Protein AF-A0A925SJN6-F1 (afdb_monomer_lite)

Sequence (188 aa):
MSTAPRPNLLPVAAFVSLLVLLLGATGLFALHLTNAKSATATARLETLDQTRLAAVEARADFKTQVQEWKNILLRGRDAADLTTYRARFEKEEASVRADLESLLKHLHADALAVLSEPTRNALAPLDIPALLAEHARLGEAYRAALADFAPAEPDPLHPLFIVSIADHGACGVERGQVLGAELQIDRG

Foldseek 3Di:
DDDDDDDDCVVVVVVVVVVVVVVVVVVVVVVVVVVVVVVLVVLLVVLVVQLVVLVVQLVVLVVQLVVLLVQCLVPVLDVVSVVVSVVSNVVSLVRSLVSLVSNVVSPPPVNLVSYDPVVSVVCVVDPSVVVSVVSVLVVVLSVVLCVPDDSDDDDPPSPVVVVVSVVVSVVVVVVVVVVVVVVVVVPD

Secondary structure (DSSP, 8-state):
---PPPP--HHHHHHHHHHHHHHHHHHHHHHHHHHHHHHHHHHHHHHHHHHHHHHHHHHHHHHHHHHHHHHHHHHTTSHHHHHHHHHHHHHHHHHHHHHHHHHHHHTSHHHHHHS-HHHHHHHTT--HHHHHHHHHHHHHHHHHHHHT-------TTHHHHHHHHHHHHHHHHHHHHHHHHHHHHTT-

pLDDT: mean 75.12, std 17.2, range [36.94, 97.44]

Structure (mmCIF, N/CA/C/O backbone):
data_AF-A0A925SJN6-F1
#
_entry.id   AF-A0A925SJN6-F1
#
loop_
_atom_site.group_PDB
_atom_site.id
_atom_site.type_symbol
_atom_site.label_atom_id
_atom_site.label_alt_id
_atom_site.label_comp_id
_atom_site.label_asym_id
_atom_site.label_entity_id
_atom_site.label_seq_id
_atom_site.pdbx_PDB_ins_code
_atom_site.Cartn_x
_atom_site.Cartn_y
_atom_site.Cartn_z
_atom_site.occupancy
_atom_site.B_iso_or_equiv
_atom_site.auth_seq_id
_atom_site.auth_comp_id
_atom_site.auth_asym_id
_atom_site.auth_atom_id
_atom_site.pdbx_PDB_model_num
ATOM 1 N N . MET A 1 1 ? -48.396 31.407 73.245 1.00 48.47 1 MET A N 1
ATOM 2 C CA . MET A 1 1 ? -47.552 31.813 72.100 1.00 48.47 1 MET A CA 1
ATOM 3 C C . MET A 1 1 ? -46.554 30.694 71.842 1.00 48.47 1 MET A C 1
ATOM 5 O O . MET A 1 1 ? -45.635 30.537 72.628 1.00 48.47 1 MET A O 1
ATOM 9 N N . SER A 1 2 ? -46.797 29.852 70.833 1.00 65.38 2 SER A N 1
ATOM 10 C CA . SER A 1 2 ? -45.902 28.743 70.472 1.00 65.38 2 SER A CA 1
ATOM 11 C C . SER A 1 2 ? -44.999 29.208 69.332 1.00 65.38 2 SER A C 1
ATOM 13 O O . SER A 1 2 ? -45.494 29.553 68.261 1.00 65.38 2 SER A O 1
ATOM 15 N N . THR A 1 3 ? -43.693 29.307 69.572 1.00 62.91 3 THR A N 1
ATOM 16 C CA . THR A 1 3 ? -42.716 29.629 68.527 1.00 62.91 3 THR A CA 1
ATOM 17 C C . THR A 1 3 ? -42.443 28.371 67.715 1.00 62.91 3 THR A C 1
ATOM 19 O O . THR A 1 3 ? -41.860 27.419 68.232 1.00 62.91 3 THR A O 1
ATOM 22 N N . ALA A 1 4 ? -42.875 28.359 66.454 1.00 66.38 4 ALA A N 1
ATOM 23 C CA . ALA A 1 4 ? -42.581 27.268 65.535 1.00 66.38 4 ALA A CA 1
ATOM 24 C C . ALA A 1 4 ? -41.053 27.101 65.367 1.00 66.38 4 ALA A C 1
ATOM 26 O O . ALA A 1 4 ? -40.342 28.108 65.247 1.00 66.38 4 ALA A O 1
ATOM 27 N N . PRO A 1 5 ? -40.527 25.862 65.362 1.00 74.12 5 PRO A N 1
ATOM 28 C CA . PRO A 1 5 ? -39.107 25.618 65.139 1.00 74.12 5 PRO A CA 1
ATOM 29 C C . PRO A 1 5 ? -38.710 26.088 63.734 1.00 74.12 5 PRO A C 1
ATOM 31 O O . PRO A 1 5 ? -39.400 25.814 62.752 1.00 74.12 5 PRO A O 1
ATOM 34 N N . ARG A 1 6 ? -37.598 26.827 63.635 1.00 72.12 6 ARG A N 1
ATOM 35 C CA . ARG A 1 6 ? -37.082 27.326 62.354 1.00 72.12 6 ARG A CA 1
ATOM 36 C C . ARG A 1 6 ? -36.520 26.140 61.562 1.00 72.12 6 ARG A C 1
ATOM 38 O O . ARG A 1 6 ? -35.725 25.390 62.125 1.00 72.12 6 ARG A O 1
ATOM 45 N N . PRO A 1 7 ? -36.910 25.940 60.296 1.00 73.06 7 PRO A N 1
ATOM 46 C CA . PRO A 1 7 ? -36.397 24.829 59.508 1.00 73.06 7 PRO A CA 1
ATOM 47 C C . PRO A 1 7 ? -34.900 25.022 59.230 1.00 73.06 7 PRO A C 1
ATOM 49 O O . PRO A 1 7 ? -34.474 26.051 58.704 1.00 73.06 7 PRO A O 1
ATOM 52 N N . ASN A 1 8 ? -34.094 24.017 59.573 1.00 74.25 8 ASN A N 1
ATOM 53 C CA . ASN A 1 8 ? -32.657 24.004 59.311 1.00 74.25 8 ASN A CA 1
ATOM 54 C C . ASN A 1 8 ? -32.425 23.608 57.842 1.00 74.25 8 ASN A C 1
ATOM 56 O O . ASN A 1 8 ? -32.537 22.436 57.495 1.00 74.25 8 ASN A O 1
ATOM 60 N N . LEU A 1 9 ? -32.117 24.576 56.972 1.00 80.50 9 LEU A N 1
ATOM 61 C CA . LEU A 1 9 ? -31.963 24.365 55.518 1.00 80.50 9 LEU A CA 1
ATOM 62 C C . LEU A 1 9 ? -30.596 23.784 55.102 1.00 80.50 9 LEU A C 1
ATOM 64 O O . LEU A 1 9 ? -30.444 23.298 53.983 1.00 80.50 9 LEU A O 1
ATOM 68 N N . LEU A 1 10 ? -29.610 23.798 56.005 1.00 83.38 10 LEU A N 1
ATOM 69 C CA . LEU A 1 10 ? -28.253 23.273 55.788 1.00 83.38 10 LEU A CA 1
ATOM 70 C C . LEU A 1 10 ? -28.193 21.822 55.256 1.00 83.38 10 LEU A C 1
ATOM 72 O O . LEU A 1 10 ? -27.523 21.611 54.246 1.00 83.38 10 LEU A O 1
ATOM 76 N N . PRO A 1 11 ? -28.876 20.820 55.850 1.00 80.88 11 PRO A N 1
ATOM 77 C CA . PRO A 1 11 ? -28.841 19.444 55.342 1.00 80.88 11 PRO A CA 1
ATOM 78 C C . PRO A 1 11 ? -29.468 19.304 53.948 1.00 80.88 11 PRO A C 1
ATOM 80 O O . PRO A 1 11 ? -28.995 18.510 53.140 1.00 80.88 11 PRO A O 1
ATOM 83 N N . VAL A 1 12 ? -30.495 20.103 53.639 1.00 78.62 12 VAL A N 1
ATOM 84 C CA . VAL A 1 12 ? -31.145 20.104 52.320 1.00 78.62 12 VAL A CA 1
ATOM 85 C C . VAL A 1 12 ? -30.196 20.669 51.265 1.00 78.62 12 VAL A C 1
ATOM 87 O O . VAL A 1 12 ? -30.010 20.062 50.213 1.00 78.62 12 VAL A O 1
ATOM 90 N N . ALA A 1 13 ? -29.535 21.790 51.562 1.00 76.75 13 ALA A N 1
ATOM 91 C CA . ALA A 1 13 ? -28.538 22.379 50.672 1.00 76.75 13 ALA A CA 1
ATOM 92 C C . ALA A 1 13 ? -27.338 21.440 50.439 1.00 76.75 13 ALA A C 1
ATOM 94 O O . ALA A 1 13 ? -26.864 21.315 49.308 1.00 76.75 13 ALA A O 1
ATOM 95 N N . ALA A 1 14 ? -26.882 20.734 51.480 1.00 78.56 14 ALA A N 1
ATOM 96 C CA . ALA A 1 14 ? -25.819 19.736 51.371 1.00 78.56 14 ALA A CA 1
ATOM 97 C C . ALA A 1 14 ? -26.228 18.545 50.487 1.00 78.56 14 ALA A C 1
ATOM 99 O O . ALA A 1 14 ? -25.451 18.121 49.633 1.00 78.56 14 ALA A O 1
ATOM 100 N N . PHE A 1 15 ? -27.459 18.048 50.635 1.00 82.00 15 PHE A N 1
ATOM 101 C CA . PHE A 1 15 ? -27.992 16.965 49.808 1.00 82.00 15 PHE A CA 1
ATOM 102 C C . PHE A 1 15 ? -28.109 17.364 48.332 1.00 82.00 15 PHE A C 1
ATOM 104 O O . PHE A 1 15 ? -27.656 16.626 47.461 1.00 82.00 15 PHE A O 1
ATOM 111 N N . VAL A 1 16 ? -28.644 18.556 48.041 1.00 82.75 16 VAL A N 1
ATOM 112 C CA . VAL A 1 16 ? -28.736 19.080 46.667 1.00 82.75 16 VAL A CA 1
ATOM 113 C C . VAL A 1 16 ? -27.345 19.253 46.050 1.00 82.75 16 VAL A C 1
ATOM 115 O O . VAL A 1 16 ? -27.132 18.856 44.907 1.00 82.75 16 VAL A O 1
ATOM 118 N N . SER A 1 17 ? -26.380 19.775 46.813 1.00 85.00 17 SER 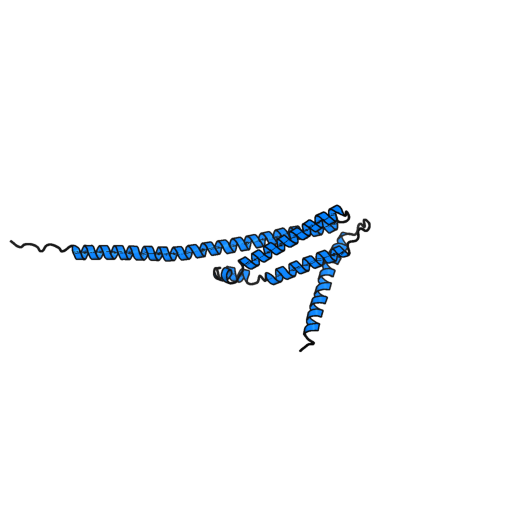A N 1
ATOM 119 C CA . SER A 1 17 ? -24.996 19.944 46.348 1.00 85.00 17 SER A CA 1
ATOM 120 C C . SER A 1 17 ? -24.327 18.602 46.035 1.00 85.00 17 SER A C 1
ATOM 122 O O . SER A 1 17 ? -23.682 18.463 44.998 1.00 85.00 17 SER A O 1
ATOM 124 N N . LEU A 1 18 ? -24.529 17.590 46.885 1.00 85.50 18 LEU A N 1
ATOM 125 C CA . LEU A 1 18 ? -24.046 16.228 46.646 1.00 85.50 18 LEU A CA 1
ATOM 126 C C . LEU A 1 18 ? -24.660 15.631 45.372 1.00 85.50 18 LEU A C 1
ATOM 128 O O . LEU A 1 18 ? -23.953 15.007 44.583 1.00 85.50 18 LEU A O 1
ATOM 132 N N . LEU A 1 19 ? -25.958 15.853 45.152 1.00 83.19 19 LEU A N 1
ATOM 133 C CA . LEU A 1 19 ? -26.666 15.367 43.971 1.00 83.19 19 LEU A CA 1
ATOM 134 C C . LEU A 1 19 ? -26.082 15.983 42.692 1.00 83.19 19 LEU A C 1
ATOM 136 O O . LEU A 1 19 ? -25.751 15.259 41.756 1.00 83.19 19 LEU A O 1
ATOM 140 N N . VAL A 1 20 ? -25.875 17.304 42.679 1.00 90.50 20 VAL A N 1
ATOM 141 C CA . VAL A 1 20 ? -25.258 18.023 41.551 1.00 90.50 20 VAL A CA 1
ATOM 142 C C . VAL A 1 20 ? -23.844 17.511 41.268 1.00 90.50 20 VAL A C 1
ATOM 144 O O . VAL A 1 20 ? -23.500 17.289 40.108 1.00 90.50 20 VAL A O 1
ATOM 147 N N . LEU A 1 21 ? -23.036 17.266 42.304 1.00 90.25 21 LEU A N 1
ATOM 148 C CA . LEU A 1 21 ? -21.693 16.702 42.144 1.00 90.25 21 LEU A CA 1
ATOM 149 C C . LEU A 1 21 ? -21.726 15.283 41.563 1.00 90.25 21 LEU A C 1
ATOM 151 O O . LEU A 1 21 ? -20.913 14.963 40.700 1.00 90.25 21 LEU A O 1
ATOM 155 N N . LEU A 1 22 ? -22.681 14.449 41.981 1.00 87.69 22 LEU A N 1
ATOM 156 C CA . LEU A 1 22 ? -22.851 13.091 41.459 1.00 87.69 22 LEU A CA 1
ATOM 157 C C . LEU A 1 22 ? -23.246 13.099 39.969 1.00 87.69 22 LEU A C 1
ATOM 159 O O . LEU A 1 22 ? -22.693 12.346 39.162 1.00 87.69 22 LEU A O 1
ATOM 163 N N . LEU A 1 23 ? -24.167 13.987 39.589 1.00 88.81 23 LEU A N 1
ATOM 164 C CA . LEU A 1 23 ? -24.559 14.227 38.196 1.00 88.81 23 LEU A CA 1
ATOM 165 C C . LEU A 1 23 ? -23.387 14.766 37.357 1.00 88.81 23 LEU A C 1
ATOM 167 O O . LEU A 1 23 ? -23.155 14.308 36.240 1.00 88.81 23 LEU A O 1
ATOM 171 N N . GLY A 1 24 ? -22.593 15.687 37.906 1.00 86.75 24 GLY A N 1
ATOM 172 C CA . GLY A 1 24 ? -21.382 16.189 37.252 1.00 86.75 24 GLY A CA 1
ATOM 173 C C . GLY A 1 24 ? -20.322 15.100 37.054 1.00 86.75 24 GLY A C 1
ATOM 174 O O . GLY A 1 24 ? -19.765 14.966 35.965 1.00 86.75 24 GLY A O 1
ATOM 175 N N . ALA A 1 25 ? -20.079 14.275 38.075 1.00 86.94 25 ALA A N 1
ATOM 176 C CA . ALA A 1 25 ? -19.110 13.183 38.024 1.00 86.94 25 ALA A CA 1
ATOM 177 C C . ALA A 1 25 ? -19.502 12.106 37.001 1.00 86.94 25 ALA A C 1
ATOM 179 O O . ALA A 1 25 ? -18.654 11.646 36.237 1.00 86.94 25 ALA A O 1
ATOM 180 N N . THR A 1 26 ? -20.786 11.741 36.936 1.00 86.06 26 THR A N 1
ATOM 181 C CA . THR A 1 26 ? -21.297 10.807 35.918 1.00 86.06 26 THR A CA 1
ATOM 182 C C . THR A 1 26 ? -21.193 11.383 34.506 1.00 86.06 26 THR A C 1
ATOM 184 O O . THR A 1 26 ? -20.793 10.660 33.594 1.00 86.06 26 THR A O 1
ATOM 187 N N . GLY A 1 27 ? -21.452 12.683 34.322 1.00 84.56 27 GLY A N 1
ATOM 188 C CA . GLY A 1 27 ? -21.246 13.376 33.047 1.00 84.56 27 GLY A CA 1
ATOM 189 C C . GLY A 1 27 ? -19.784 13.375 32.587 1.00 84.56 27 GLY A C 1
ATOM 190 O O . GLY A 1 27 ? -19.496 13.008 31.449 1.00 84.56 27 GLY A O 1
ATOM 191 N N . LEU A 1 28 ? -18.846 13.713 33.476 1.00 86.81 28 LEU A N 1
ATOM 192 C CA . LEU A 1 28 ? -17.408 13.687 33.179 1.00 86.81 28 LEU A CA 1
ATOM 193 C C . LEU A 1 28 ? -16.902 12.269 32.891 1.00 86.81 28 LEU A C 1
ATOM 195 O O . LEU A 1 28 ? -16.119 12.071 31.963 1.00 86.81 28 LEU A O 1
ATOM 199 N N . PHE A 1 29 ? -17.381 11.272 33.638 1.00 86.50 29 PHE A N 1
ATOM 200 C CA . PHE A 1 29 ? -17.042 9.870 33.402 1.00 86.50 29 PHE A CA 1
ATOM 201 C C . PHE A 1 29 ? -17.565 9.375 32.045 1.00 86.50 29 PHE A C 1
ATOM 203 O O . PHE A 1 29 ? -16.827 8.745 31.285 1.00 86.50 29 PHE A O 1
ATOM 210 N N . ALA A 1 30 ? -18.808 9.718 31.692 1.00 82.06 30 ALA A N 1
ATOM 211 C CA . ALA A 1 30 ? -19.382 9.412 30.385 1.00 82.06 30 ALA A CA 1
ATOM 212 C C . ALA A 1 30 ? -18.610 10.098 29.245 1.00 82.06 30 ALA A C 1
ATOM 214 O O . ALA A 1 30 ? -18.345 9.471 28.216 1.00 82.06 30 ALA A O 1
ATOM 215 N N . LEU A 1 31 ? -18.189 11.353 29.436 1.00 82.12 31 LEU A N 1
ATOM 216 C CA . LEU A 1 31 ? -17.376 12.092 28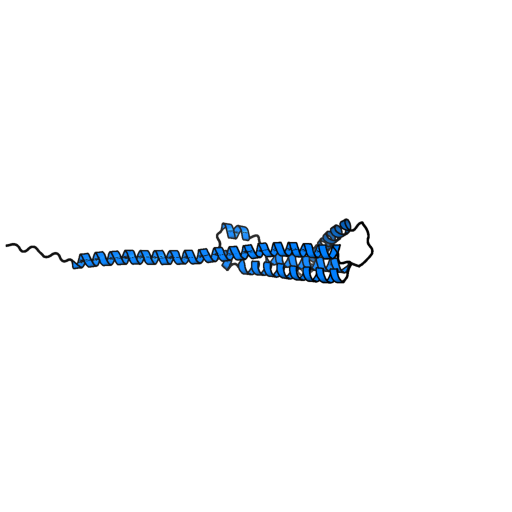.471 1.00 82.12 31 LEU A CA 1
ATOM 217 C C . LEU A 1 31 ? -16.000 11.438 28.277 1.00 82.12 31 LEU A C 1
ATOM 219 O O . LEU A 1 31 ? -15.569 11.238 27.145 1.00 82.12 31 LEU A O 1
ATOM 223 N N . HIS A 1 32 ? -15.341 11.039 29.367 1.00 80.31 32 HIS A N 1
ATOM 224 C CA . HIS A 1 32 ? -14.040 10.369 29.330 1.00 80.31 32 HIS A CA 1
ATOM 225 C C . HIS A 1 32 ? -14.114 9.021 28.595 1.00 80.31 32 HIS A C 1
ATOM 227 O O . HIS A 1 32 ? -13.263 8.707 27.760 1.00 80.31 32 HIS A O 1
ATOM 233 N N . LEU A 1 33 ? -15.171 8.241 28.847 1.00 74.88 33 LEU A N 1
ATOM 234 C CA . LEU A 1 33 ? -15.418 6.977 28.153 1.00 74.88 33 LEU A CA 1
ATOM 235 C C . LEU A 1 33 ? -15.713 7.185 26.659 1.00 74.88 33 LEU A C 1
ATOM 237 O O . LEU A 1 33 ? -15.290 6.385 25.824 1.00 74.88 33 LEU A O 1
ATOM 241 N N . THR A 1 34 ? -16.433 8.255 26.315 1.00 70.44 34 THR A N 1
ATOM 242 C CA . THR A 1 34 ? -16.779 8.577 24.925 1.00 70.44 34 THR A CA 1
ATOM 243 C C . THR A 1 34 ? -15.563 9.094 24.157 1.00 70.44 34 THR A C 1
ATOM 245 O O . THR A 1 34 ? -15.323 8.636 23.046 1.00 70.44 34 THR A O 1
ATOM 248 N N . ASN A 1 35 ? -14.723 9.939 24.763 1.00 74.38 35 ASN A N 1
ATOM 249 C CA . ASN A 1 35 ? -13.476 10.415 24.151 1.00 74.38 35 ASN A CA 1
ATOM 250 C C . ASN A 1 35 ? -12.512 9.270 23.808 1.00 74.38 35 ASN A C 1
ATOM 252 O O . ASN A 1 35 ? -11.957 9.248 22.711 1.00 74.38 35 ASN A O 1
ATOM 256 N N . ALA A 1 36 ? -12.351 8.286 24.699 1.00 67.12 36 ALA A N 1
ATOM 257 C CA . ALA A 1 36 ? -11.505 7.117 24.435 1.00 67.12 36 ALA A CA 1
ATOM 258 C C . ALA A 1 36 ? -12.036 6.252 23.270 1.00 67.12 36 ALA A C 1
ATOM 260 O O . ALA A 1 36 ? -11.268 5.720 22.462 1.00 67.12 36 ALA A O 1
ATOM 261 N N . LYS A 1 37 ? -13.363 6.138 23.138 1.00 68.44 37 LYS A N 1
ATOM 262 C CA . LYS A 1 37 ? -14.010 5.443 22.013 1.00 68.44 37 LYS A CA 1
ATOM 263 C C . LYS A 1 37 ? -13.901 6.226 20.700 1.00 68.44 37 LYS A C 1
ATOM 265 O O . LYS A 1 37 ? -13.729 5.615 19.651 1.00 68.44 37 LYS A O 1
ATOM 270 N N . SER A 1 38 ? -13.950 7.556 20.748 1.00 66.44 38 SER A N 1
ATOM 271 C CA . SER A 1 38 ? -13.775 8.408 19.566 1.00 66.44 38 SER A CA 1
ATOM 272 C C . SER A 1 38 ? -12.348 8.349 19.021 1.00 66.44 38 SER A C 1
ATOM 274 O O . SER A 1 38 ? -12.178 8.177 17.820 1.00 66.44 38 SER A O 1
ATOM 276 N N . ALA A 1 39 ? -11.331 8.398 19.888 1.00 68.25 39 ALA A N 1
ATOM 277 C CA . ALA A 1 39 ? -9.926 8.313 19.474 1.00 68.25 39 ALA A CA 1
ATOM 278 C C . ALA A 1 39 ? -9.578 6.962 18.818 1.00 68.25 39 ALA A C 1
ATOM 280 O O . ALA A 1 39 ? -8.833 6.895 17.843 1.00 68.25 39 ALA A O 1
ATOM 281 N N . THR A 1 40 ? -10.158 5.870 19.322 1.00 70.88 40 THR A N 1
ATOM 282 C CA . THR A 1 40 ? -9.994 4.543 18.708 1.00 70.88 40 THR A CA 1
ATOM 283 C C . THR A 1 40 ? -10.779 4.410 17.401 1.00 70.88 40 THR A C 1
ATOM 285 O O . THR A 1 40 ? -10.306 3.756 16.476 1.00 70.88 40 THR A O 1
ATOM 288 N N . ALA A 1 41 ? -11.947 5.048 17.277 1.00 70.69 41 ALA A N 1
ATOM 289 C CA . ALA A 1 41 ? -12.709 5.078 16.029 1.00 70.69 41 ALA A CA 1
ATOM 290 C C . ALA A 1 41 ? -11.992 5.853 14.911 1.00 70.69 41 ALA A C 1
ATOM 292 O O . ALA A 1 41 ? -11.976 5.382 13.776 1.00 70.69 41 ALA A O 1
ATOM 293 N N . THR A 1 42 ? -11.366 6.994 15.216 1.00 76.00 42 THR A N 1
ATOM 294 C CA . THR A 1 42 ? -10.594 7.766 14.228 1.00 76.00 42 THR A CA 1
ATOM 295 C C . THR A 1 42 ? -9.349 7.015 13.771 1.00 76.00 42 THR A C 1
ATOM 297 O O . THR A 1 42 ? -9.131 6.906 12.569 1.00 76.00 42 THR A O 1
ATOM 300 N N . ALA A 1 43 ? -8.604 6.404 14.699 1.00 73.81 43 ALA A N 1
ATOM 301 C CA . ALA A 1 43 ? -7.427 5.599 14.362 1.00 73.81 43 ALA A CA 1
ATOM 302 C C . ALA A 1 43 ? -7.776 4.412 13.442 1.00 73.81 43 ALA A C 1
ATOM 304 O O . ALA A 1 43 ? -7.075 4.149 12.472 1.00 73.81 43 ALA A O 1
ATOM 305 N N . ARG A 1 44 ? -8.907 3.730 13.688 1.00 73.88 44 ARG A N 1
ATOM 306 C CA . ARG A 1 44 ? -9.402 2.645 12.816 1.00 73.88 44 ARG A CA 1
ATOM 307 C C . ARG A 1 44 ? -9.669 3.111 11.389 1.00 73.88 44 ARG A C 1
ATOM 309 O O . ARG A 1 44 ? -9.342 2.396 10.447 1.00 73.88 44 ARG A O 1
ATOM 316 N N . LEU A 1 45 ? -10.325 4.261 11.240 1.00 78.00 45 LEU A N 1
ATOM 317 C CA . LEU A 1 45 ? -10.667 4.805 9.928 1.00 78.00 45 LEU A CA 1
ATOM 318 C C . LEU A 1 45 ? -9.411 5.212 9.162 1.00 78.00 45 LEU A C 1
ATOM 320 O O . LEU A 1 45 ? -9.302 4.892 7.986 1.00 78.00 45 LEU A O 1
ATOM 324 N N . GLU A 1 46 ? -8.454 5.838 9.842 1.00 81.56 46 GLU A N 1
ATOM 325 C CA . GLU A 1 46 ? -7.178 6.238 9.253 1.00 81.56 46 GLU A CA 1
ATOM 326 C C . GLU A 1 46 ? -6.369 5.028 8.771 1.00 81.56 46 GLU A C 1
ATOM 328 O O . GLU A 1 46 ? -5.976 4.983 7.608 1.00 81.56 46 GLU A O 1
ATOM 333 N N . THR A 1 47 ? -6.203 3.993 9.603 1.00 78.75 47 THR A N 1
ATOM 334 C CA . THR A 1 47 ? -5.519 2.752 9.202 1.00 78.75 47 THR A CA 1
ATOM 335 C C . THR A 1 47 ? -6.159 2.114 7.968 1.00 78.75 47 THR A C 1
ATOM 337 O O . THR A 1 47 ? -5.452 1.685 7.054 1.00 78.75 47 THR A O 1
ATOM 340 N N . LEU A 1 48 ? -7.493 2.037 7.924 1.00 81.56 48 LEU A N 1
ATOM 341 C CA . LEU A 1 48 ? -8.202 1.436 6.792 1.00 81.56 48 LEU A CA 1
ATOM 342 C C . LEU A 1 48 ? -8.089 2.268 5.522 1.00 81.56 48 LEU A C 1
ATOM 344 O O . LEU A 1 48 ? -7.948 1.692 4.444 1.00 81.56 48 LEU A O 1
ATOM 348 N N . ASP A 1 49 ? -8.150 3.590 5.640 1.00 86.31 49 ASP A N 1
ATOM 349 C CA . ASP A 1 49 ? -8.019 4.487 4.499 1.00 86.31 49 ASP A CA 1
ATOM 350 C C . ASP A 1 49 ? -6.611 4.395 3.900 1.00 86.31 49 ASP A C 1
ATOM 352 O O . ASP A 1 49 ? -6.475 4.108 2.714 1.00 86.31 49 ASP A O 1
ATOM 356 N N . GLN A 1 50 ? -5.566 4.472 4.731 1.00 85.94 50 GLN A N 1
ATOM 357 C CA . GLN A 1 50 ? -4.173 4.337 4.287 1.00 85.94 50 GLN A CA 1
ATOM 358 C C . GLN A 1 50 ? -3.889 2.971 3.650 1.00 85.94 50 GLN A C 1
ATOM 360 O O . GLN A 1 50 ? -3.290 2.887 2.579 1.00 85.94 50 GLN A O 1
ATOM 365 N N . THR A 1 51 ? -4.381 1.890 4.262 1.00 84.44 51 THR A N 1
ATOM 366 C CA . THR A 1 51 ? -4.270 0.534 3.697 1.00 84.44 51 THR A CA 1
ATOM 367 C C . THR A 1 51 ? -4.956 0.451 2.333 1.00 84.44 51 THR A C 1
ATOM 369 O O . THR A 1 51 ? -4.420 -0.116 1.381 1.00 84.44 51 THR A O 1
ATOM 372 N N . ARG A 1 52 ? -6.163 1.012 2.220 1.00 85.62 52 ARG A N 1
ATOM 373 C CA . ARG A 1 52 ? -6.939 0.981 0.981 1.00 85.62 52 ARG A CA 1
ATOM 374 C C . ARG A 1 52 ? -6.269 1.794 -0.121 1.00 85.62 52 ARG A C 1
ATOM 376 O O . ARG A 1 52 ? -6.251 1.327 -1.257 1.00 85.62 52 ARG A O 1
ATOM 383 N N . LEU A 1 53 ? -5.774 2.986 0.200 1.00 87.56 53 LEU A N 1
ATOM 384 C CA . LEU A 1 53 ? -5.084 3.857 -0.746 1.00 87.56 53 LEU A CA 1
ATOM 385 C C . LEU A 1 53 ? -3.848 3.153 -1.304 1.00 87.56 53 LEU A C 1
ATOM 387 O O . LEU A 1 53 ? -3.793 2.941 -2.513 1.00 87.56 53 LEU A O 1
ATOM 391 N N . ALA A 1 54 ? -2.978 2.638 -0.433 1.00 87.50 54 ALA A N 1
ATOM 392 C CA . ALA A 1 54 ? -1.784 1.906 -0.847 1.00 87.50 54 ALA A CA 1
ATOM 393 C C . ALA A 1 54 ? -2.113 0.673 -1.718 1.00 87.50 54 ALA A C 1
ATOM 395 O O . ALA A 1 54 ? -1.441 0.411 -2.710 1.00 87.50 54 ALA A O 1
ATOM 396 N N . ALA A 1 55 ? -3.194 -0.064 -1.430 1.00 85.94 55 ALA A N 1
ATOM 397 C CA . ALA A 1 55 ? -3.630 -1.172 -2.292 1.00 85.94 55 ALA A CA 1
ATOM 398 C C . ALA A 1 55 ? -4.147 -0.724 -3.668 1.00 85.94 55 ALA A C 1
ATOM 400 O O . ALA A 1 55 ? -3.976 -1.428 -4.668 1.00 85.94 55 ALA A O 1
ATOM 401 N N . VAL A 1 56 ? -4.833 0.418 -3.728 1.00 85.56 56 VAL A N 1
ATOM 402 C CA . VAL A 1 56 ? -5.333 0.979 -4.987 1.00 85.56 56 VAL A CA 1
ATOM 403 C C . VAL A 1 56 ? -4.177 1.496 -5.841 1.00 85.56 56 VAL A C 1
ATOM 405 O O . VAL A 1 56 ? -4.189 1.234 -7.046 1.00 85.56 56 VAL A O 1
ATOM 408 N N . GLU A 1 57 ? -3.207 2.168 -5.222 1.00 90.19 57 GLU A N 1
ATOM 409 C CA . GLU A 1 57 ? -1.982 2.679 -5.849 1.00 90.19 57 GLU A CA 1
ATOM 410 C C . GLU A 1 57 ? -1.124 1.524 -6.374 1.00 90.19 57 GLU A C 1
ATOM 412 O O . GLU A 1 57 ? -0.950 1.432 -7.589 1.00 90.19 57 GLU A O 1
ATOM 417 N N . ALA A 1 58 ? -0.807 0.524 -5.539 1.00 86.06 58 ALA A N 1
ATOM 418 C CA . ALA A 1 58 ? -0.022 -0.647 -5.949 1.00 86.06 58 ALA A CA 1
ATOM 419 C C . ALA A 1 58 ? -0.600 -1.331 -7.198 1.00 86.06 58 ALA A C 1
ATOM 421 O O . ALA A 1 58 ? 0.114 -1.736 -8.116 1.00 86.06 58 ALA A O 1
ATOM 422 N N . ARG A 1 59 ? -1.931 -1.458 -7.261 1.00 85.19 59 ARG A N 1
ATOM 423 C CA . ARG A 1 59 ? -2.620 -2.048 -8.416 1.00 85.19 59 ARG A CA 1
ATOM 424 C C . ARG A 1 59 ? -2.551 -1.152 -9.654 1.00 85.19 59 ARG A C 1
ATOM 426 O O . ARG A 1 59 ? -2.452 -1.671 -10.770 1.00 85.19 59 ARG A O 1
ATOM 433 N N . ALA A 1 60 ? -2.709 0.158 -9.485 1.00 87.56 60 ALA A N 1
ATOM 434 C CA . ALA A 1 60 ? -2.643 1.114 -10.584 1.00 87.56 60 ALA A CA 1
ATOM 435 C C . ALA A 1 60 ? -1.232 1.145 -11.184 1.00 87.56 60 ALA A C 1
ATOM 437 O O . ALA A 1 60 ? -1.090 0.993 -12.400 1.00 87.56 60 ALA A O 1
ATOM 438 N N . ASP A 1 61 ? -0.215 1.215 -10.335 1.00 86.56 61 ASP A N 1
ATOM 439 C CA . ASP A 1 61 ? 1.187 1.257 -10.735 1.00 86.56 61 ASP A CA 1
ATOM 440 C C . ASP A 1 61 ? 1.616 -0.071 -11.354 1.00 86.56 61 ASP A C 1
ATOM 442 O O . ASP A 1 61 ? 2.257 -0.080 -12.401 1.00 86.56 61 ASP A O 1
ATOM 446 N N . PHE A 1 62 ? 1.133 -1.209 -10.841 1.00 86.31 62 PHE A N 1
ATOM 447 C CA . PHE A 1 62 ? 1.388 -2.511 -11.463 1.00 86.31 62 PHE A CA 1
ATOM 448 C C . PHE A 1 62 ? 0.792 -2.593 -12.869 1.00 86.31 62 PHE A C 1
ATOM 450 O O . PHE A 1 62 ? 1.423 -3.089 -13.806 1.00 86.31 62 PHE A O 1
ATOM 457 N N . LYS A 1 63 ? -0.420 -2.062 -13.064 1.00 85.19 63 LYS A N 1
ATOM 458 C CA . LYS A 1 63 ? -1.016 -1.986 -14.400 1.00 85.19 63 LYS A CA 1
ATOM 459 C C . LYS A 1 63 ? -0.143 -1.145 -15.329 1.00 85.19 63 LYS A C 1
ATOM 461 O O . LYS A 1 63 ? 0.044 -1.554 -16.476 1.00 85.19 63 LYS A O 1
ATOM 466 N N . THR A 1 64 ? 0.372 -0.012 -14.856 1.00 88.50 64 THR A N 1
ATOM 467 C CA . THR A 1 64 ? 1.275 0.857 -15.622 1.00 88.50 64 THR A CA 1
ATOM 468 C C . THR A 1 64 ? 2.589 0.144 -15.932 1.00 88.50 64 THR A C 1
ATOM 470 O O . THR A 1 64 ? 2.950 0.067 -17.101 1.00 88.50 64 THR A O 1
ATOM 473 N N . GLN A 1 65 ? 3.232 -0.497 -14.952 1.00 87.62 65 GLN A N 1
ATOM 474 C CA . GLN A 1 65 ? 4.425 -1.332 -15.126 1.00 87.62 65 GLN A CA 1
ATOM 475 C C . GLN A 1 65 ? 4.231 -2.355 -16.258 1.00 87.62 65 GLN A C 1
ATOM 477 O O . GLN A 1 65 ? 5.049 -2.445 -17.174 1.00 87.62 65 GLN A O 1
ATOM 482 N N . VAL A 1 66 ? 3.109 -3.084 -16.257 1.00 86.00 66 VAL A N 1
ATOM 483 C CA . VAL A 1 66 ? 2.773 -4.053 -17.314 1.00 86.00 66 VAL A CA 1
ATOM 484 C C . VAL A 1 66 ? 2.554 -3.371 -18.671 1.00 86.00 66 VAL A C 1
ATOM 486 O O . VAL A 1 66 ? 2.908 -3.943 -19.705 1.00 86.00 66 VAL A O 1
ATOM 489 N N . GLN A 1 67 ? 1.977 -2.164 -18.712 1.00 85.69 67 GLN A N 1
ATOM 490 C CA . GLN A 1 67 ? 1.873 -1.407 -19.966 1.00 85.69 67 GLN A CA 1
ATOM 491 C C . GLN A 1 67 ? 3.243 -0.981 -20.488 1.00 85.69 67 GLN A C 1
ATOM 493 O O . GLN A 1 67 ? 3.494 -1.116 -21.683 1.00 85.69 67 GLN A O 1
ATOM 498 N N . GLU A 1 68 ? 4.137 -0.504 -19.625 1.00 88.81 68 GLU A N 1
ATOM 499 C CA . GLU A 1 68 ? 5.483 -0.104 -20.035 1.00 88.81 68 GLU A CA 1
ATOM 500 C C . GLU A 1 68 ? 6.287 -1.302 -20.532 1.00 88.81 68 GLU A C 1
ATOM 502 O O . GLU A 1 68 ? 6.932 -1.216 -21.574 1.00 88.81 68 GLU A O 1
ATOM 507 N N . TRP A 1 69 ? 6.138 -2.464 -19.893 1.00 87.62 69 TRP A N 1
ATOM 508 C CA . TRP A 1 69 ? 6.700 -3.708 -20.412 1.00 87.62 69 TRP A CA 1
ATOM 509 C C . TRP A 1 69 ? 6.193 -4.032 -21.829 1.00 87.62 69 TRP A C 1
ATOM 511 O O . TRP A 1 69 ? 6.981 -4.329 -22.726 1.00 87.62 69 TRP A O 1
ATOM 521 N N . LYS A 1 70 ? 4.887 -3.882 -22.088 1.00 85.06 70 LYS A N 1
ATOM 522 C CA . LYS A 1 70 ? 4.333 -4.029 -23.447 1.00 85.06 70 LYS A CA 1
ATOM 523 C C . LYS A 1 70 ? 4.870 -2.971 -24.413 1.00 85.06 70 LYS A C 1
ATOM 525 O O . LYS A 1 70 ? 5.112 -3.287 -25.575 1.00 85.06 70 LYS A O 1
ATOM 530 N N . ASN A 1 71 ? 5.073 -1.733 -23.963 1.00 85.62 71 ASN A N 1
ATOM 531 C CA . ASN A 1 71 ? 5.653 -0.672 -24.787 1.00 85.62 71 ASN A CA 1
ATOM 532 C C . ASN A 1 71 ? 7.085 -1.013 -25.214 1.00 85.62 71 ASN A C 1
ATOM 534 O O . ASN A 1 71 ? 7.422 -0.785 -26.375 1.00 85.62 71 ASN A O 1
ATOM 538 N N . ILE A 1 72 ? 7.882 -1.617 -24.326 1.00 85.06 72 ILE A N 1
ATOM 539 C CA . ILE A 1 72 ? 9.216 -2.130 -24.662 1.00 85.06 72 ILE A CA 1
ATOM 540 C C . ILE A 1 72 ? 9.118 -3.162 -25.791 1.00 85.06 72 ILE A C 1
ATOM 542 O O . ILE A 1 72 ? 9.829 -3.046 -26.781 1.00 85.06 72 ILE A O 1
ATOM 546 N N . LEU A 1 73 ? 8.198 -4.123 -25.702 1.00 84.19 73 LEU A N 1
ATOM 547 C CA . LEU A 1 73 ? 8.046 -5.149 -26.741 1.00 84.19 73 LEU A CA 1
ATOM 548 C C . LEU A 1 73 ? 7.562 -4.588 -28.086 1.00 84.19 73 LEU A C 1
ATOM 550 O O . LEU A 1 73 ? 7.951 -5.080 -29.140 1.00 84.19 73 LEU A O 1
ATOM 554 N N . LEU A 1 74 ? 6.695 -3.572 -28.066 1.00 84.12 74 LEU A N 1
ATOM 555 C CA . LEU A 1 74 ? 6.108 -3.007 -29.284 1.00 84.12 74 LEU A CA 1
ATOM 556 C C . LEU A 1 74 ? 7.004 -1.969 -29.970 1.00 84.12 74 LEU A C 1
ATOM 558 O O . LEU A 1 74 ? 6.947 -1.837 -31.192 1.00 84.12 74 LEU A O 1
ATOM 562 N N . ARG A 1 75 ? 7.783 -1.200 -29.201 1.00 81.81 75 ARG A N 1
ATOM 563 C CA . ARG A 1 75 ? 8.539 -0.032 -29.697 1.00 81.81 75 ARG A CA 1
ATOM 564 C C . ARG A 1 75 ? 10.034 -0.085 -29.394 1.00 81.81 75 ARG A C 1
ATOM 566 O O . ARG A 1 75 ? 10.797 0.649 -30.005 1.00 81.81 75 ARG A O 1
ATOM 573 N N . GLY A 1 76 ? 10.488 -0.997 -28.539 1.00 80.44 76 GLY A N 1
ATOM 574 C CA . GLY A 1 76 ? 11.890 -1.130 -28.123 1.00 80.44 76 GLY A CA 1
ATOM 575 C C . GLY A 1 76 ? 12.855 -1.643 -29.196 1.00 80.44 76 GLY A C 1
ATOM 576 O O . GLY A 1 76 ? 13.958 -2.063 -28.862 1.00 80.44 76 GLY A O 1
ATOM 577 N N . ARG A 1 77 ? 12.457 -1.630 -30.475 1.00 80.12 77 ARG A N 1
ATOM 578 C CA . ARG A 1 77 ? 13.364 -1.843 -31.614 1.00 80.12 77 ARG A CA 1
ATOM 579 C C . ARG A 1 77 ? 14.240 -0.615 -31.857 1.00 80.12 77 ARG A C 1
ATOM 581 O O . ARG A 1 77 ? 15.361 -0.760 -32.331 1.00 80.12 77 ARG A O 1
ATOM 588 N N . ASP A 1 78 ? 13.729 0.571 -31.531 1.00 84.94 78 ASP A N 1
ATOM 589 C CA . ASP A 1 78 ? 14.524 1.792 -31.472 1.00 84.94 78 ASP A CA 1
ATOM 590 C C . ASP A 1 78 ? 15.230 1.891 -30.110 1.00 84.94 78 ASP A C 1
ATOM 592 O O . ASP A 1 78 ? 14.634 1.649 -29.058 1.00 84.94 78 ASP A O 1
ATOM 596 N N . ALA A 1 79 ? 16.520 2.234 -30.122 1.00 84.06 79 ALA A N 1
ATOM 597 C CA . ALA A 1 79 ? 17.339 2.263 -28.912 1.00 84.06 79 ALA A CA 1
ATOM 598 C C . ALA A 1 79 ? 16.920 3.373 -27.927 1.00 84.06 79 ALA A C 1
ATOM 600 O O . ALA A 1 79 ? 17.044 3.194 -26.709 1.00 84.06 79 ALA A O 1
ATOM 601 N N . ALA A 1 80 ? 16.412 4.505 -28.424 1.00 86.75 80 ALA A N 1
ATOM 602 C CA . ALA A 1 80 ? 15.933 5.597 -27.584 1.00 86.75 80 ALA A CA 1
ATOM 603 C C . ALA A 1 80 ? 14.586 5.241 -26.936 1.00 86.75 80 ALA A C 1
ATOM 605 O O . ALA A 1 80 ? 14.408 5.465 -25.732 1.00 86.75 80 ALA A O 1
ATOM 606 N N . ASP A 1 81 ? 13.680 4.607 -27.685 1.00 85.94 81 ASP A N 1
ATOM 607 C CA . ASP A 1 81 ? 12.412 4.094 -27.152 1.00 85.94 81 ASP A CA 1
ATOM 608 C C . ASP A 1 81 ? 12.643 2.973 -26.131 1.00 85.94 81 ASP A C 1
ATOM 610 O O . ASP A 1 81 ? 12.065 3.004 -25.043 1.00 85.94 81 ASP A O 1
ATOM 614 N N . LEU A 1 82 ? 13.539 2.021 -26.421 1.00 87.12 82 LEU A N 1
ATOM 615 C CA . LEU A 1 82 ? 13.919 0.951 -25.493 1.00 87.12 82 LEU A CA 1
ATOM 616 C C . LEU A 1 82 ? 14.418 1.517 -24.162 1.00 87.12 82 LEU A C 1
ATOM 618 O O . LEU A 1 82 ? 13.975 1.083 -23.100 1.00 87.12 82 LEU A O 1
ATOM 622 N N . THR A 1 83 ? 15.318 2.500 -24.221 1.00 89.88 83 THR A N 1
ATOM 623 C CA . THR A 1 83 ? 15.867 3.159 -23.029 1.00 89.88 83 THR A CA 1
ATOM 624 C C . THR A 1 83 ? 14.766 3.875 -22.247 1.00 89.88 83 THR A C 1
ATOM 626 O O . THR A 1 83 ? 14.673 3.733 -21.028 1.00 89.88 83 THR A O 1
ATOM 629 N N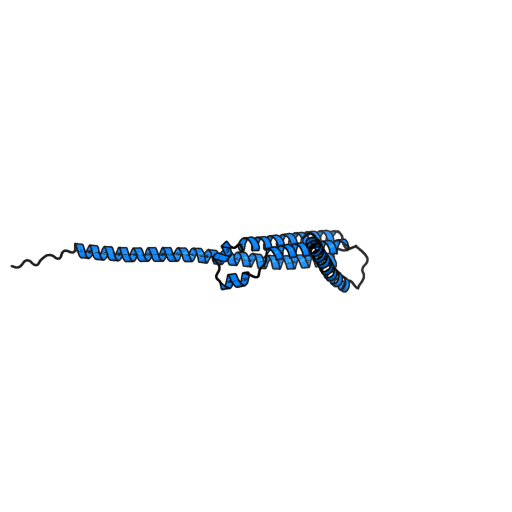 . THR A 1 84 ? 13.888 4.596 -22.946 1.00 92.88 84 THR A N 1
ATOM 630 C CA . THR A 1 84 ? 12.797 5.362 -22.332 1.00 92.88 84 THR A CA 1
ATOM 631 C C . THR A 1 84 ? 11.791 4.455 -21.629 1.00 92.88 84 THR A C 1
ATOM 633 O O . THR A 1 84 ? 11.471 4.675 -20.460 1.00 92.88 84 THR A O 1
ATOM 636 N N . TYR A 1 85 ? 11.286 3.432 -22.318 1.00 89.75 85 TYR A N 1
ATOM 637 C CA . TYR A 1 85 ? 10.273 2.539 -21.762 1.00 89.75 85 TYR A CA 1
ATOM 638 C C . TYR A 1 85 ? 10.844 1.605 -20.691 1.00 89.75 85 TYR A C 1
ATOM 640 O O . TYR A 1 85 ? 10.147 1.313 -19.722 1.00 89.75 85 TYR A O 1
ATOM 648 N N . ARG A 1 86 ? 12.126 1.219 -20.784 1.00 91.38 86 ARG A N 1
ATOM 649 C CA . ARG A 1 86 ? 12.828 0.502 -19.707 1.00 91.38 86 ARG A CA 1
ATOM 650 C C . ARG A 1 86 ? 12.907 1.334 -18.430 1.00 91.38 86 ARG A C 1
ATOM 652 O O . ARG A 1 86 ? 12.516 0.846 -17.377 1.00 91.38 86 ARG A O 1
ATOM 659 N N . ALA A 1 87 ? 13.334 2.593 -18.527 1.00 94.38 87 ALA A N 1
ATOM 660 C CA . ALA A 1 87 ? 13.405 3.476 -17.364 1.00 94.38 87 ALA A CA 1
ATOM 661 C C . ALA A 1 87 ? 12.025 3.695 -16.720 1.00 94.38 87 ALA A C 1
ATOM 663 O O . ALA A 1 87 ? 11.907 3.738 -15.497 1.00 94.38 87 ALA A O 1
ATOM 664 N N . ARG A 1 88 ? 10.960 3.800 -17.530 1.00 94.56 88 ARG A N 1
ATOM 665 C CA . ARG A 1 88 ? 9.583 3.880 -17.016 1.00 94.56 88 ARG A CA 1
ATOM 666 C C . ARG A 1 88 ? 9.157 2.587 -16.332 1.00 94.56 88 ARG A C 1
ATOM 668 O O . ARG A 1 88 ? 8.644 2.652 -15.226 1.00 94.56 88 ARG A O 1
ATOM 675 N N . PHE A 1 89 ? 9.415 1.430 -16.938 1.00 93.25 89 PHE A N 1
ATOM 676 C CA . PHE A 1 89 ? 9.135 0.133 -16.323 1.00 93.25 89 PHE A CA 1
ATOM 677 C C . PHE A 1 89 ? 9.815 -0.014 -14.951 1.00 93.25 89 PHE A C 1
ATOM 679 O O . PHE A 1 89 ? 9.153 -0.387 -13.988 1.00 93.25 89 PHE A O 1
ATOM 686 N N . GLU A 1 90 ? 11.106 0.313 -14.848 1.00 94.38 90 GLU A N 1
ATOM 687 C CA . GLU A 1 90 ? 11.874 0.233 -13.593 1.00 94.38 90 GLU A CA 1
ATOM 688 C C . GLU A 1 90 ? 11.357 1.216 -12.539 1.00 94.38 90 GLU A C 1
ATOM 690 O O . GLU A 1 90 ? 11.291 0.892 -11.352 1.00 94.38 90 GLU A O 1
ATOM 695 N N . LYS A 1 91 ? 10.940 2.411 -12.972 1.00 97.44 91 LYS A N 1
ATOM 696 C CA . LYS A 1 91 ? 10.291 3.383 -12.096 1.00 97.44 91 LYS A CA 1
ATOM 697 C C . LYS A 1 91 ? 8.988 2.824 -11.524 1.00 97.44 91 LYS A C 1
ATOM 699 O O . LYS A 1 91 ? 8.820 2.852 -10.311 1.00 97.44 91 LYS A O 1
ATOM 704 N N . GLU A 1 92 ? 8.096 2.305 -12.366 1.00 93.50 92 GLU A N 1
ATOM 705 C CA . GLU A 1 92 ? 6.820 1.749 -11.900 1.00 93.50 92 GLU A CA 1
ATOM 706 C C . GLU A 1 92 ? 7.022 0.483 -11.051 1.00 93.50 92 GLU A C 1
ATOM 708 O O . GLU A 1 92 ? 6.316 0.279 -10.071 1.00 93.50 92 GLU A O 1
ATOM 713 N N . GLU A 1 93 ? 8.032 -0.344 -11.345 1.00 92.38 93 GLU A N 1
ATOM 714 C CA . GLU A 1 93 ? 8.422 -1.467 -10.479 1.00 92.38 93 GLU A CA 1
ATOM 715 C C . GLU A 1 93 ? 8.805 -0.990 -9.068 1.00 92.38 93 GLU A C 1
ATOM 717 O O . GLU A 1 93 ? 8.423 -1.611 -8.074 1.00 92.38 93 GLU A O 1
ATOM 722 N N . ALA A 1 94 ? 9.555 0.110 -8.965 1.00 97.31 94 ALA A N 1
ATOM 723 C CA . ALA A 1 94 ? 9.904 0.698 -7.679 1.00 97.31 94 ALA A CA 1
ATOM 724 C C . ALA A 1 94 ? 8.678 1.284 -6.958 1.00 97.31 94 ALA A C 1
ATOM 726 O O . ALA A 1 94 ? 8.573 1.103 -5.744 1.00 97.31 94 ALA A O 1
ATOM 727 N N . SER A 1 95 ? 7.753 1.928 -7.680 1.00 95.88 95 SER A N 1
ATOM 728 C CA . SER A 1 95 ? 6.511 2.456 -7.098 1.00 95.88 95 SER A CA 1
ATOM 729 C C . SER A 1 95 ? 5.639 1.341 -6.517 1.00 95.88 95 SER A C 1
ATOM 731 O O . SER A 1 95 ? 5.316 1.379 -5.333 1.00 95.88 95 SER A O 1
ATOM 733 N N . VAL A 1 96 ? 5.382 0.271 -7.283 1.00 93.31 96 VAL A N 1
ATOM 734 C CA . VAL A 1 96 ? 4.602 -0.886 -6.800 1.00 93.31 96 VAL A CA 1
ATOM 735 C C . VAL A 1 96 ? 5.215 -1.474 -5.534 1.00 93.31 96 VAL A C 1
ATOM 737 O O . VAL A 1 96 ? 4.505 -1.781 -4.578 1.00 93.31 96 VAL A O 1
ATOM 740 N N . ARG A 1 97 ? 6.544 -1.620 -5.500 1.00 95.81 97 ARG A N 1
ATOM 741 C CA . ARG A 1 97 ? 7.244 -2.125 -4.315 1.00 95.81 97 ARG A CA 1
ATOM 742 C C . ARG A 1 97 ? 7.044 -1.209 -3.110 1.00 95.81 97 ARG A C 1
ATOM 744 O O . ARG A 1 97 ? 6.755 -1.705 -2.025 1.00 95.81 97 ARG A O 1
ATOM 751 N N . ALA A 1 98 ? 7.166 0.104 -3.297 1.00 96.44 98 ALA A N 1
ATOM 752 C CA . ALA A 1 98 ? 6.962 1.082 -2.232 1.00 96.44 98 ALA A CA 1
ATOM 753 C C . ALA A 1 98 ? 5.527 1.038 -1.678 1.00 96.44 98 ALA A C 1
ATOM 755 O O . ALA A 1 98 ? 5.343 1.076 -0.459 1.00 96.44 98 ALA A O 1
ATOM 756 N N . ASP A 1 99 ? 4.525 0.879 -2.541 1.00 92.00 99 ASP A N 1
ATOM 757 C CA . ASP A 1 99 ? 3.123 0.773 -2.129 1.00 92.00 99 ASP A CA 1
ATOM 758 C C . ASP A 1 99 ? 2.847 -0.525 -1.360 1.00 92.00 99 ASP A C 1
ATOM 760 O O . ASP A 1 99 ? 2.156 -0.519 -0.338 1.00 92.00 99 ASP A O 1
ATOM 764 N N . LEU A 1 100 ? 3.436 -1.645 -1.793 1.00 92.19 100 LEU A N 1
ATOM 765 C CA . LEU A 1 100 ? 3.357 -2.922 -1.079 1.00 92.19 100 LEU A CA 1
ATOM 766 C C . LEU A 1 100 ? 4.074 -2.873 0.282 1.00 92.19 100 LEU A C 1
ATOM 768 O O . LEU A 1 100 ? 3.575 -3.411 1.272 1.00 92.19 100 LEU A O 1
ATOM 772 N N . GLU A 1 101 ? 5.212 -2.187 0.377 1.00 94.44 101 GLU A N 1
ATOM 773 C CA . GLU A 1 101 ? 5.887 -1.935 1.655 1.00 94.44 101 GLU A CA 1
ATOM 774 C C . GLU A 1 101 ? 5.069 -1.009 2.570 1.00 94.44 101 GLU A C 1
ATOM 776 O O . GLU A 1 101 ? 5.057 -1.193 3.790 1.00 94.44 101 GLU A O 1
ATOM 781 N N . SER A 1 102 ? 4.375 -0.017 2.006 1.00 91.94 102 SER A N 1
ATOM 782 C CA . SER A 1 102 ? 3.439 0.848 2.735 1.00 91.94 102 SER A CA 1
ATOM 783 C C . SER A 1 102 ? 2.266 0.040 3.294 1.00 91.94 102 SER A C 1
ATOM 785 O O . SER A 1 102 ? 1.946 0.137 4.481 1.00 91.94 102 SER A O 1
ATOM 787 N N . LEU A 1 103 ? 1.690 -0.844 2.476 1.00 90.25 103 LEU A N 1
ATOM 788 C CA . LEU A 1 103 ? 0.682 -1.820 2.891 1.00 90.25 103 LEU A CA 1
ATOM 789 C C . LEU A 1 103 ? 1.160 -2.670 4.070 1.00 90.25 103 LEU A C 1
ATOM 791 O O . LEU A 1 103 ? 0.440 -2.794 5.059 1.00 90.25 103 LEU A O 1
ATOM 795 N N . LEU A 1 104 ? 2.379 -3.213 3.997 1.00 90.12 104 LEU A N 1
ATOM 796 C CA . LEU A 1 104 ? 2.957 -4.021 5.073 1.00 90.12 104 LEU A CA 1
ATOM 797 C C . LEU A 1 104 ? 3.069 -3.234 6.387 1.00 90.12 104 LEU A C 1
ATOM 799 O O . LEU A 1 104 ? 2.752 -3.760 7.452 1.00 90.12 104 LEU A O 1
ATOM 803 N N . LYS A 1 105 ? 3.496 -1.967 6.316 1.00 88.75 105 LYS A N 1
ATOM 804 C CA . LYS A 1 105 ? 3.616 -1.084 7.489 1.00 88.75 105 LYS A CA 1
ATOM 805 C C . LYS A 1 105 ? 2.257 -0.808 8.130 1.00 88.75 105 LYS A C 1
ATOM 807 O O . LYS A 1 105 ? 2.138 -0.877 9.350 1.00 88.75 105 LYS A O 1
ATOM 812 N N . HIS A 1 106 ? 1.233 -0.529 7.324 1.00 84.56 106 HIS A N 1
ATOM 813 C CA . HIS A 1 106 ? -0.112 -0.229 7.822 1.00 84.56 106 HIS A CA 1
ATOM 814 C C . HIS A 1 106 ? -0.882 -1.471 8.299 1.00 84.56 106 HIS A C 1
ATOM 816 O O . HIS A 1 106 ? -1.797 -1.344 9.110 1.00 84.56 106 HIS A O 1
ATOM 822 N N . LEU A 1 107 ? -0.485 -2.668 7.856 1.00 82.19 107 LEU A N 1
ATOM 823 C CA . LEU A 1 107 ? -1.074 -3.955 8.241 1.00 82.19 107 LEU A CA 1
ATOM 824 C C . LEU A 1 107 ? -0.238 -4.735 9.269 1.00 82.19 107 LEU A C 1
ATOM 826 O O . LEU A 1 107 ? -0.340 -5.957 9.364 1.00 82.19 107 LEU A O 1
ATOM 830 N N . HIS A 1 108 ? 0.573 -4.060 10.082 1.00 80.44 108 HIS A N 1
ATOM 831 C CA . HIS A 1 108 ? 1.232 -4.713 11.215 1.00 80.44 108 HIS A CA 1
ATOM 832 C C . HIS A 1 108 ? 0.224 -5.161 12.298 1.00 80.44 108 HIS A C 1
ATOM 834 O O . HIS A 1 108 ? -0.879 -4.622 12.413 1.00 80.44 108 HIS A O 1
ATOM 840 N N . ALA A 1 109 ? 0.609 -6.146 13.118 1.00 71.31 109 ALA A N 1
ATOM 841 C CA . ALA A 1 109 ? -0.280 -6.803 14.085 1.00 71.31 109 ALA A CA 1
ATOM 842 C C . ALA A 1 109 ? -1.027 -5.826 15.020 1.00 71.31 109 ALA A C 1
ATOM 844 O O . ALA A 1 109 ? -2.210 -6.029 15.304 1.00 71.31 109 ALA A O 1
ATOM 845 N N . ASP A 1 110 ? -0.373 -4.740 15.439 1.00 74.69 110 ASP A N 1
ATOM 846 C CA . ASP A 1 110 ? -0.971 -3.735 16.324 1.00 74.69 110 ASP A CA 1
ATOM 847 C C . ASP A 1 110 ? -2.076 -2.925 15.623 1.00 74.69 110 ASP A C 1
ATOM 849 O O . ASP A 1 110 ? -3.123 -2.656 16.219 1.00 74.69 110 ASP A O 1
ATOM 853 N N . ALA A 1 111 ? -1.903 -2.596 14.339 1.00 75.00 111 ALA A N 1
ATOM 854 C CA . ALA A 1 111 ? -2.941 -1.945 13.542 1.00 75.00 111 ALA A CA 1
ATOM 855 C C . ALA A 1 111 ? -4.138 -2.869 13.297 1.00 75.00 111 ALA A C 1
ATOM 857 O O . ALA A 1 111 ? -5.281 -2.419 13.356 1.00 75.00 111 ALA A O 1
ATOM 858 N N . LEU A 1 112 ? -3.928 -4.175 13.100 1.00 78.88 112 LEU A N 1
ATOM 859 C CA . LEU A 1 112 ? -5.051 -5.116 13.014 1.00 78.88 112 LEU A CA 1
ATOM 860 C C . LEU A 1 112 ? -5.801 -5.247 14.346 1.00 78.88 112 LEU A C 1
ATOM 862 O O . LEU A 1 112 ? -7.018 -5.460 14.344 1.00 78.88 112 LEU A O 1
ATOM 866 N N . ALA A 1 113 ? -5.124 -5.097 15.488 1.00 81.06 113 ALA A N 1
ATOM 867 C CA . ALA A 1 113 ? -5.746 -5.234 16.805 1.00 81.06 113 ALA A CA 1
ATOM 868 C C . ALA A 1 113 ? -6.871 -4.211 17.038 1.00 81.06 113 ALA A C 1
ATOM 870 O O . ALA A 1 113 ? -7.874 -4.535 17.684 1.00 81.06 113 ALA A O 1
ATOM 871 N N . VAL A 1 114 ? -6.751 -3.007 16.465 1.00 79.56 114 VAL A N 1
ATOM 872 C CA . VAL A 1 114 ? -7.806 -1.989 16.528 1.00 79.56 114 VAL A CA 1
ATOM 873 C C . VAL A 1 114 ? -8.949 -2.240 15.545 1.00 79.56 114 VAL A C 1
ATOM 875 O O . VAL A 1 114 ? -10.037 -1.731 15.796 1.00 79.56 114 VAL A O 1
ATOM 878 N N . LEU A 1 115 ? -8.784 -3.034 14.486 1.00 81.69 115 LEU A N 1
ATOM 879 C CA . LEU A 1 115 ? -9.843 -3.296 13.501 1.00 81.69 115 LEU A CA 1
ATOM 880 C C . LEU A 1 115 ? -10.947 -4.226 14.031 1.00 81.69 115 LEU A C 1
ATOM 882 O O . LEU A 1 115 ? -10.763 -4.993 14.976 1.00 81.69 115 LEU A O 1
ATOM 886 N N . SER A 1 116 ? -12.123 -4.155 13.400 1.00 82.56 116 SER A N 1
ATOM 887 C CA . SER A 1 116 ? -13.233 -5.064 13.701 1.00 82.56 116 SER A CA 1
ATOM 888 C C . SER A 1 116 ? -12.923 -6.493 13.236 1.00 82.56 116 SER A C 1
ATOM 890 O O . SER A 1 116 ? -12.250 -6.675 12.222 1.00 82.56 116 SER A O 1
ATOM 892 N N . GLU A 1 117 ? -13.445 -7.502 13.940 1.00 85.56 117 GLU A N 1
ATOM 893 C CA . GLU A 1 117 ? -13.298 -8.925 13.580 1.00 85.56 117 GLU A CA 1
ATOM 894 C C . GLU A 1 117 ? -13.596 -9.233 12.097 1.00 85.56 117 GLU A C 1
ATOM 896 O O . GLU A 1 117 ? -12.746 -9.827 11.435 1.00 85.56 117 GLU A O 1
ATOM 901 N N . PRO A 1 118 ? -14.726 -8.778 11.512 1.00 85.88 118 PRO A N 1
ATOM 902 C CA . PRO A 1 118 ? -15.005 -8.998 10.091 1.00 85.88 118 PRO A CA 1
ATOM 903 C C . PRO A 1 118 ? -13.905 -8.457 9.172 1.00 85.88 118 PRO A C 1
ATOM 905 O O . PRO A 1 118 ? -13.541 -9.094 8.188 1.00 85.88 118 PRO A O 1
ATOM 908 N N . THR A 1 119 ? -13.365 -7.281 9.500 1.00 82.25 119 THR A N 1
ATOM 909 C CA . THR A 1 119 ? -12.317 -6.630 8.709 1.00 82.25 119 THR A CA 1
ATOM 910 C C . THR A 1 119 ? -10.991 -7.367 8.828 1.00 82.25 119 THR A C 1
ATOM 912 O O . THR A 1 119 ? -10.345 -7.611 7.814 1.00 82.25 119 THR A O 1
ATOM 915 N N . ARG A 1 120 ? -10.606 -7.777 10.044 1.00 84.19 120 ARG A N 1
ATOM 916 C CA . ARG A 1 120 ? -9.412 -8.603 10.260 1.00 84.19 120 ARG A CA 1
ATOM 917 C C . ARG A 1 120 ? -9.471 -9.901 9.466 1.00 84.19 120 ARG A C 1
ATOM 919 O O . ARG A 1 120 ? -8.516 -10.223 8.773 1.00 84.19 120 ARG A O 1
ATOM 926 N N . ASN A 1 121 ? -10.599 -10.606 9.518 1.00 84.56 121 ASN A N 1
ATOM 927 C CA . ASN A 1 121 ? -10.768 -11.878 8.816 1.00 84.56 121 ASN A CA 1
ATOM 928 C C . ASN A 1 121 ? -10.731 -11.715 7.290 1.00 84.56 121 ASN A C 1
ATOM 930 O O . ASN A 1 121 ? -10.234 -12.597 6.598 1.00 84.56 121 ASN A O 1
ATOM 934 N N . ALA A 1 122 ? -11.198 -10.580 6.762 1.00 83.31 122 ALA A N 1
ATOM 935 C CA . ALA A 1 122 ? -11.077 -10.268 5.338 1.00 83.31 122 ALA A CA 1
ATOM 936 C C . ALA A 1 122 ? -9.624 -9.986 4.903 1.00 83.31 122 ALA A C 1
ATOM 938 O O . ALA A 1 122 ? -9.270 -10.256 3.759 1.00 83.31 122 ALA A O 1
ATOM 939 N N . LEU A 1 123 ? -8.795 -9.449 5.805 1.00 82.12 123 LEU A N 1
ATOM 940 C CA . LEU A 1 123 ? -7.381 -9.140 5.564 1.00 82.12 123 LEU A CA 1
ATOM 941 C C . LEU A 1 123 ? -6.446 -10.318 5.882 1.00 82.12 123 LEU A C 1
ATOM 943 O O . LEU A 1 123 ? -5.338 -10.358 5.367 1.00 82.12 123 LEU A O 1
ATOM 947 N N . ALA A 1 124 ? -6.878 -11.282 6.700 1.00 81.12 124 ALA A N 1
ATOM 948 C CA . ALA A 1 124 ? -6.062 -12.411 7.155 1.00 81.12 124 ALA A CA 1
ATOM 949 C C . ALA A 1 124 ? -5.411 -13.254 6.035 1.00 81.12 124 ALA A C 1
ATOM 951 O O . ALA A 1 124 ? -4.284 -13.700 6.237 1.00 81.12 124 ALA A O 1
ATOM 952 N N . PRO A 1 125 ? -6.043 -13.473 4.863 1.00 83.44 125 PRO A N 1
ATOM 953 C CA . PRO A 1 125 ? -5.402 -14.201 3.764 1.00 83.44 125 PRO A CA 1
ATOM 954 C C . PRO A 1 125 ? -4.290 -13.419 3.048 1.00 83.44 125 PRO A C 1
ATOM 956 O O . PRO A 1 125 ? -3.630 -13.974 2.173 1.00 83.44 125 PRO A O 1
ATOM 959 N N . LEU A 1 126 ? -4.128 -12.123 3.335 1.00 80.56 126 LEU A N 1
ATOM 960 C CA . LEU A 1 126 ? -3.229 -11.245 2.598 1.00 80.56 126 LEU A CA 1
ATOM 961 C C . LEU A 1 126 ? -1.784 -11.404 3.090 1.00 80.56 126 LEU A C 1
ATOM 963 O O . LEU A 1 126 ? -1.367 -10.782 4.065 1.00 80.56 126 LEU A O 1
ATOM 967 N N . ASP A 1 127 ? -1.008 -12.216 2.378 1.00 87.12 127 ASP A N 1
ATOM 968 C CA . ASP A 1 127 ? 0.429 -12.374 2.603 1.00 87.12 127 ASP A CA 1
ATOM 969 C C . ASP A 1 127 ? 1.215 -11.326 1.793 1.00 87.12 127 ASP A C 1
ATOM 971 O O . ASP A 1 127 ? 1.618 -11.546 0.648 1.00 87.12 127 ASP A O 1
ATOM 975 N N . ILE A 1 128 ? 1.381 -10.135 2.378 1.00 88.50 128 ILE A N 1
ATOM 976 C CA . ILE A 1 128 ? 2.124 -9.033 1.748 1.00 88.50 128 ILE A CA 1
ATOM 977 C C . ILE A 1 128 ? 3.608 -9.382 1.511 1.00 88.50 128 ILE A C 1
ATOM 979 O O . IL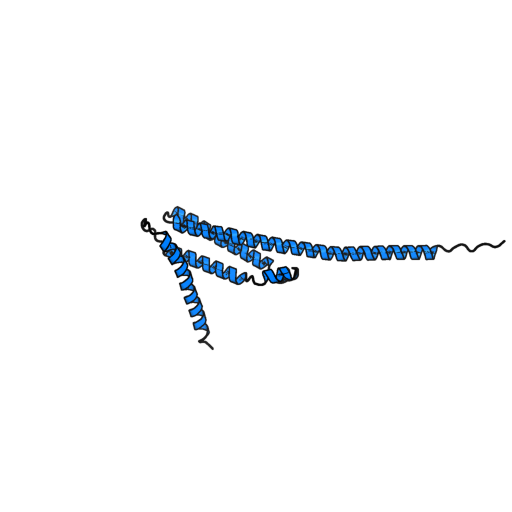E A 1 128 ? 4.101 -9.075 0.425 1.00 88.50 128 ILE A O 1
ATOM 983 N N . PRO A 1 129 ? 4.338 -10.029 2.446 1.00 91.50 129 PRO A N 1
ATOM 984 C CA . PRO A 1 129 ? 5.703 -10.489 2.180 1.00 91.50 129 PRO A CA 1
ATOM 985 C C . PRO A 1 129 ? 5.811 -11.433 0.978 1.00 91.50 129 PRO A C 1
ATOM 987 O O . PRO A 1 129 ? 6.700 -11.249 0.144 1.00 91.50 129 PRO A O 1
ATOM 990 N N . ALA A 1 130 ? 4.901 -12.403 0.844 1.00 86.75 130 ALA A N 1
ATOM 991 C CA . ALA A 1 130 ? 4.874 -13.279 -0.325 1.00 86.75 130 ALA A CA 1
ATOM 992 C C . ALA A 1 130 ? 4.567 -12.502 -1.614 1.00 86.75 130 ALA A C 1
ATOM 994 O O . ALA A 1 130 ? 5.196 -12.747 -2.641 1.00 86.75 130 ALA A O 1
ATOM 995 N N . LEU A 1 131 ? 3.656 -11.525 -1.564 1.00 87.19 131 LEU A N 1
ATOM 996 C CA . LEU A 1 131 ? 3.341 -10.674 -2.714 1.00 87.19 131 LEU A CA 1
ATOM 997 C C . LEU A 1 131 ? 4.534 -9.805 -3.150 1.00 87.19 131 LEU A C 1
ATOM 999 O O . LEU A 1 131 ? 4.778 -9.667 -4.346 1.00 87.19 131 LEU A O 1
ATOM 1003 N N . LEU A 1 132 ? 5.298 -9.256 -2.201 1.00 90.75 132 LEU A N 1
ATOM 1004 C CA . LEU A 1 132 ? 6.552 -8.541 -2.472 1.00 90.75 132 LEU A CA 1
ATOM 1005 C C . LEU A 1 132 ? 7.585 -9.450 -3.148 1.00 90.75 132 LEU A C 1
ATOM 1007 O O . LEU A 1 132 ? 8.214 -9.047 -4.127 1.00 90.75 132 LEU A O 1
ATOM 1011 N N . ALA A 1 133 ? 7.744 -10.678 -2.647 1.00 90.69 133 ALA A N 1
ATOM 1012 C CA . ALA A 1 133 ? 8.656 -11.657 -3.228 1.00 90.69 133 ALA A CA 1
ATOM 1013 C C . ALA A 1 133 ? 8.239 -12.047 -4.655 1.00 90.69 133 ALA A C 1
ATOM 1015 O O . ALA A 1 133 ? 9.073 -12.072 -5.560 1.00 90.69 133 ALA A O 1
ATOM 1016 N N . GLU A 1 134 ? 6.946 -12.284 -4.880 1.00 83.38 134 GLU A N 1
ATOM 1017 C CA . GLU A 1 134 ? 6.422 -12.619 -6.203 1.00 83.38 134 GLU A CA 1
ATOM 1018 C C . GLU A 1 134 ? 6.554 -11.445 -7.182 1.00 83.38 134 GLU A C 1
ATOM 1020 O O . GLU A 1 134 ? 6.941 -11.638 -8.334 1.00 83.38 134 GLU A O 1
ATOM 1025 N N . HIS A 1 135 ? 6.309 -10.211 -6.733 1.00 88.31 135 HIS A N 1
ATOM 1026 C CA . HIS A 1 135 ? 6.527 -9.018 -7.554 1.00 88.31 135 HIS A CA 1
ATOM 1027 C C . HIS A 1 135 ? 7.996 -8.865 -7.970 1.00 88.31 135 HIS A C 1
ATOM 1029 O O . HIS A 1 135 ? 8.273 -8.614 -9.145 1.00 88.31 135 HIS A O 1
ATOM 1035 N N . ALA A 1 136 ? 8.939 -9.096 -7.051 1.00 89.88 136 ALA A N 1
ATOM 1036 C CA . ALA A 1 136 ? 10.368 -9.086 -7.362 1.00 89.88 136 ALA A CA 1
ATOM 1037 C C . ALA A 1 136 ? 10.735 -10.162 -8.401 1.00 89.88 136 ALA A C 1
ATOM 1039 O O . ALA A 1 136 ? 11.411 -9.866 -9.391 1.00 89.88 136 ALA A O 1
ATOM 1040 N N . ARG A 1 137 ? 10.215 -11.385 -8.227 1.00 82.56 137 ARG A N 1
ATOM 1041 C CA . ARG A 1 137 ? 10.399 -12.510 -9.157 1.00 82.56 137 ARG A CA 1
ATOM 1042 C C . ARG A 1 137 ? 9.863 -12.192 -10.556 1.00 82.56 137 ARG A C 1
ATOM 1044 O O . ARG A 1 137 ? 10.521 -12.481 -11.555 1.00 82.56 137 ARG A O 1
ATOM 1051 N N . LEU A 1 138 ? 8.694 -11.554 -10.647 1.00 80.19 138 LEU A N 1
ATOM 1052 C CA . LEU A 1 138 ? 8.122 -11.087 -11.915 1.00 80.19 138 LEU A CA 1
ATOM 1053 C C . LEU A 1 138 ? 9.014 -10.041 -12.591 1.00 80.19 138 LEU A C 1
ATOM 1055 O O . LEU A 1 138 ? 9.245 -10.114 -13.797 1.00 80.19 138 LEU A O 1
ATOM 1059 N N . GLY A 1 139 ? 9.551 -9.093 -11.824 1.00 83.12 139 GLY A N 1
ATOM 1060 C CA . GLY A 1 139 ? 10.509 -8.105 -12.314 1.00 83.12 139 GLY A CA 1
ATOM 1061 C C . GLY A 1 139 ? 11.754 -8.732 -12.947 1.00 83.12 139 GLY A C 1
ATOM 1062 O O . GLY A 1 139 ? 12.184 -8.332 -14.033 1.00 83.12 139 GLY A O 1
ATOM 1063 N N . GLU A 1 140 ? 12.321 -9.747 -12.293 1.00 87.06 140 GLU A N 1
ATOM 1064 C CA . GLU A 1 140 ? 13.454 -10.516 -12.818 1.00 87.06 140 GLU A CA 1
ATOM 1065 C C . GLU A 1 140 ? 13.094 -11.265 -14.101 1.00 87.06 140 GLU A C 1
ATOM 1067 O O . GLU A 1 140 ? 13.837 -11.180 -15.080 1.00 87.06 140 GLU A O 1
ATOM 1072 N N . ALA A 1 141 ? 11.931 -11.921 -14.138 1.00 78.56 141 ALA A N 1
ATOM 1073 C CA . ALA A 1 141 ? 11.441 -12.608 -15.330 1.00 78.56 141 ALA A CA 1
ATOM 1074 C C . ALA A 1 141 ? 11.267 -11.644 -16.518 1.00 78.56 141 ALA A C 1
ATOM 1076 O O . ALA A 1 141 ? 11.669 -11.963 -17.639 1.00 78.56 141 ALA A O 1
ATOM 1077 N N . TYR A 1 142 ? 10.747 -10.435 -16.280 1.00 81.12 142 TYR A N 1
ATOM 1078 C CA . TYR A 1 142 ? 10.641 -9.405 -17.314 1.00 81.12 142 TYR A CA 1
ATOM 1079 C C . TYR A 1 142 ? 12.007 -8.962 -17.842 1.00 81.12 142 TYR A C 1
ATOM 1081 O O . TYR A 1 142 ? 12.180 -8.841 -19.055 1.00 81.12 142 TYR A O 1
ATOM 1089 N N . ARG A 1 143 ? 12.991 -8.739 -16.961 1.00 83.62 143 ARG A N 1
ATOM 1090 C CA . ARG A 1 143 ? 14.362 -8.388 -17.368 1.00 83.62 143 ARG A CA 1
ATOM 1091 C C . ARG A 1 143 ? 15.033 -9.513 -18.154 1.00 83.62 143 ARG A C 1
ATOM 1093 O O . ARG A 1 143 ? 15.664 -9.222 -19.166 1.00 83.62 143 ARG A O 1
ATOM 1100 N N . ALA A 1 144 ? 14.868 -10.764 -17.726 1.00 81.75 144 ALA A N 1
ATOM 1101 C CA . ALA A 1 144 ? 15.398 -11.934 -18.421 1.00 81.75 144 ALA A CA 1
ATOM 1102 C C . ALA A 1 144 ? 14.810 -12.062 -19.834 1.00 81.75 144 ALA A C 1
ATOM 1104 O O . ALA A 1 144 ? 15.558 -12.185 -20.797 1.00 81.75 144 ALA A O 1
ATOM 1105 N N . ALA A 1 145 ? 13.490 -11.906 -19.982 1.00 75.75 145 ALA A N 1
ATOM 1106 C CA . ALA A 1 145 ? 12.822 -11.924 -21.285 1.00 75.75 145 ALA A CA 1
ATOM 1107 C C . ALA A 1 145 ? 13.310 -10.816 -22.241 1.00 75.75 145 ALA A C 1
ATOM 1109 O O . ALA A 1 145 ? 13.238 -10.967 -23.459 1.00 75.75 145 ALA A O 1
ATOM 1110 N N . LEU A 1 146 ? 13.812 -9.698 -21.705 1.00 73.06 146 LEU A N 1
ATOM 1111 C CA . LEU A 1 146 ? 14.386 -8.608 -22.497 1.00 73.06 146 LEU A CA 1
ATOM 1112 C C . LEU A 1 146 ? 15.859 -8.824 -22.867 1.00 73.06 146 LEU A C 1
ATOM 1114 O O . LEU A 1 146 ? 16.343 -8.124 -23.753 1.00 73.06 146 LEU A O 1
ATOM 1118 N N . ALA A 1 147 ? 16.578 -9.740 -22.212 1.00 71.88 147 ALA A N 1
ATOM 1119 C CA . ALA A 1 147 ? 17.974 -10.039 -22.542 1.00 71.88 147 ALA A CA 1
ATOM 1120 C C . ALA A 1 147 ? 18.103 -10.728 -23.912 1.00 71.88 147 ALA A C 1
ATOM 1122 O O . ALA A 1 147 ? 19.061 -10.474 -24.638 1.00 71.88 147 ALA A O 1
ATOM 1123 N N . ASP A 1 148 ? 17.091 -11.514 -24.290 1.00 61.56 148 ASP A N 1
ATOM 1124 C CA . ASP A 1 148 ? 17.005 -12.202 -25.584 1.00 61.56 148 ASP A CA 1
ATOM 1125 C C . ASP A 1 148 ? 16.358 -11.337 -26.686 1.00 61.56 148 ASP A C 1
ATOM 1127 O O . ASP A 1 148 ? 16.277 -11.747 -27.848 1.00 61.56 148 ASP A O 1
ATOM 1131 N N . PHE A 1 149 ? 15.888 -10.128 -26.349 1.00 62.44 149 PHE A N 1
ATOM 1132 C CA . PHE A 1 149 ? 15.236 -9.214 -27.287 1.00 62.44 149 PHE A CA 1
ATOM 1133 C C . PHE A 1 149 ? 16.282 -8.534 -28.189 1.00 62.44 149 PHE A C 1
ATOM 1135 O O . PHE A 1 149 ? 16.738 -7.419 -27.933 1.00 62.44 149 PHE A O 1
ATOM 1142 N N . ALA A 1 150 ? 16.694 -9.228 -29.251 1.00 53.66 150 ALA A N 1
ATOM 1143 C CA . ALA A 1 150 ? 17.567 -8.680 -30.285 1.00 53.66 150 ALA A CA 1
ATOM 1144 C C . ALA A 1 150 ? 16.796 -7.727 -31.228 1.00 53.66 150 ALA A C 1
ATOM 1146 O O . ALA A 1 150 ? 15.652 -8.017 -31.594 1.00 53.66 150 ALA A O 1
ATOM 1147 N N . PRO A 1 151 ? 17.408 -6.628 -31.710 1.00 50.69 151 PRO A N 1
ATOM 1148 C CA . PRO A 1 151 ? 16.842 -5.818 -32.783 1.00 50.69 151 PRO A CA 1
ATOM 1149 C C . PRO A 1 151 ? 16.992 -6.572 -34.116 1.00 50.69 151 PRO A C 1
ATOM 1151 O O . PRO A 1 151 ? 17.914 -6.317 -34.882 1.00 50.69 151 PRO A O 1
ATOM 1154 N N . ALA A 1 152 ? 16.122 -7.544 -34.391 1.00 43.25 152 ALA A N 1
ATOM 1155 C CA . ALA A 1 152 ? 16.102 -8.275 -35.662 1.00 43.25 152 ALA A CA 1
ATOM 1156 C C . ALA A 1 152 ? 14.749 -8.115 -36.367 1.00 43.25 152 ALA A C 1
ATOM 1158 O O . ALA A 1 152 ? 13.737 -7.920 -35.706 1.00 43.25 152 ALA A O 1
ATOM 1159 N N . GLU A 1 153 ? 14.791 -8.118 -37.699 1.00 45.62 153 GLU A N 1
ATOM 1160 C CA . GLU A 1 153 ? 13.854 -7.617 -38.723 1.00 45.62 153 GLU A CA 1
ATOM 1161 C C . GLU A 1 153 ? 12.324 -7.777 -38.540 1.00 45.62 153 GLU A C 1
ATOM 1163 O O . GLU A 1 153 ? 11.848 -8.644 -37.805 1.00 45.62 153 GLU A O 1
ATOM 1168 N N . PRO A 1 154 ? 11.515 -6.914 -39.200 1.00 44.66 154 PRO A N 1
ATOM 1169 C CA . PRO A 1 154 ? 10.055 -6.880 -39.075 1.00 44.66 154 PRO A CA 1
ATOM 1170 C C . PRO A 1 154 ? 9.378 -8.156 -39.610 1.00 44.66 154 PRO A C 1
ATOM 1172 O O . PRO A 1 154 ? 8.949 -8.210 -40.757 1.00 44.66 154 PRO A O 1
ATOM 1175 N N . ASP A 1 155 ? 9.235 -9.168 -38.752 1.00 50.06 155 ASP A N 1
ATOM 1176 C CA . ASP A 1 155 ? 8.404 -10.351 -39.002 1.00 50.06 155 ASP A CA 1
ATOM 1177 C C . ASP A 1 155 ? 6.929 -10.091 -38.594 1.00 50.06 155 ASP A C 1
ATOM 1179 O O . ASP A 1 155 ? 6.669 -9.648 -37.466 1.00 50.06 155 ASP A O 1
ATOM 1183 N N . PRO A 1 156 ? 5.942 -10.351 -39.478 1.00 49.59 156 PRO A N 1
ATOM 1184 C CA . PRO A 1 156 ? 4.512 -10.190 -39.199 1.00 49.59 156 PRO A CA 1
ATOM 1185 C C . PRO A 1 156 ? 3.897 -11.169 -38.170 1.00 49.59 156 PRO A C 1
ATOM 1187 O O . PRO A 1 156 ? 2.722 -11.004 -37.837 1.00 49.59 156 PRO A O 1
ATOM 1190 N N . LEU A 1 157 ? 4.629 -12.150 -37.621 1.00 48.50 157 LEU A N 1
ATOM 1191 C CA . LEU A 1 157 ? 4.099 -13.151 -36.662 1.00 48.50 157 LEU A CA 1
ATOM 1192 C C . LEU A 1 157 ? 4.309 -12.839 -35.156 1.00 48.50 157 LEU A C 1
ATOM 1194 O O . LEU A 1 157 ? 4.056 -13.685 -34.294 1.00 48.50 157 LEU A O 1
ATOM 1198 N N . HIS A 1 158 ? 4.662 -11.596 -34.811 1.00 54.62 158 HIS A N 1
ATOM 1199 C CA . HIS A 1 158 ? 4.986 -11.113 -33.453 1.00 54.62 158 HIS A CA 1
ATOM 1200 C C . HIS A 1 158 ? 4.033 -11.498 -32.282 1.00 54.62 158 HIS A C 1
ATOM 1202 O O . HIS A 1 158 ? 4.538 -11.756 -31.187 1.00 54.62 158 HIS A O 1
ATOM 1208 N N . PRO A 1 159 ? 2.687 -11.562 -32.406 1.00 45.41 159 PRO A N 1
ATOM 1209 C CA . PRO A 1 159 ? 1.826 -11.766 -31.231 1.00 45.41 159 PRO A CA 1
ATOM 1210 C C . PRO A 1 159 ? 1.866 -13.180 -30.619 1.00 45.41 159 PRO A C 1
ATOM 1212 O O . PRO A 1 159 ? 1.586 -13.313 -29.429 1.00 45.41 159 PRO A O 1
ATOM 1215 N N . LEU A 1 160 ? 2.232 -14.227 -31.374 1.00 46.03 160 LEU A N 1
ATOM 1216 C CA . LEU A 1 160 ? 2.307 -15.601 -30.841 1.00 46.03 160 LEU A CA 1
ATOM 1217 C C . LEU A 1 160 ? 3.605 -15.872 -30.061 1.00 46.03 160 LEU A C 1
ATOM 1219 O O . LEU A 1 160 ? 3.605 -16.667 -29.123 1.00 46.03 160 LEU A O 1
ATOM 1223 N N . PHE A 1 161 ? 4.692 -15.169 -30.389 1.00 48.44 161 PHE A N 1
ATOM 1224 C CA . PHE A 1 161 ? 5.974 -15.302 -29.693 1.00 48.44 161 PHE A CA 1
ATOM 1225 C C . PHE A 1 161 ? 5.921 -14.713 -28.273 1.00 48.44 161 PHE A C 1
ATOM 1227 O O . PHE A 1 161 ? 6.388 -15.334 -27.323 1.00 48.44 161 PHE A O 1
ATOM 1234 N N . ILE A 1 162 ? 5.259 -13.562 -28.097 1.00 49.09 162 ILE A N 1
ATOM 1235 C CA . ILE A 1 162 ? 5.154 -12.875 -26.797 1.00 49.09 162 ILE A CA 1
ATOM 1236 C C . ILE A 1 162 ? 4.407 -13.711 -25.742 1.00 49.09 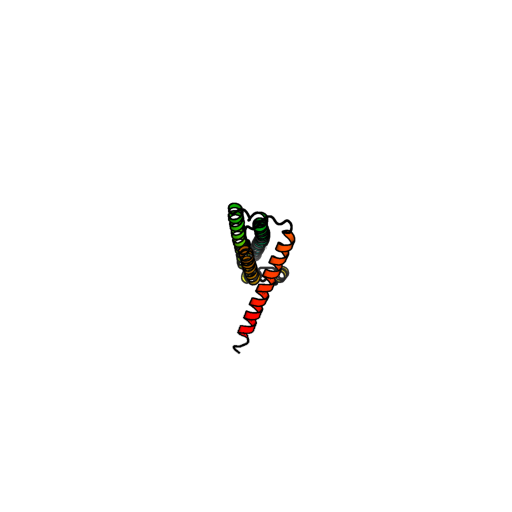162 ILE A C 1
ATOM 1238 O O . ILE A 1 162 ? 4.799 -13.709 -24.575 1.00 49.09 162 ILE A O 1
ATOM 1242 N N . VAL A 1 163 ? 3.367 -14.457 -26.135 1.00 50.28 163 VAL A N 1
ATOM 1243 C CA . VAL A 1 163 ? 2.638 -15.356 -25.218 1.00 50.28 163 VAL A CA 1
ATOM 1244 C C . VAL A 1 163 ? 3.507 -16.552 -24.808 1.00 50.28 163 VAL A C 1
ATOM 1246 O O . VAL A 1 163 ? 3.498 -16.936 -23.643 1.00 50.28 163 VAL A O 1
ATOM 1249 N N . SER A 1 164 ? 4.325 -17.087 -25.720 1.00 43.81 164 SER A N 1
ATOM 1250 C CA . SER A 1 164 ? 5.225 -18.214 -25.434 1.00 43.81 164 SER A CA 1
ATOM 1251 C C . SER A 1 164 ? 6.354 -17.853 -24.458 1.00 43.81 164 SER A C 1
ATOM 1253 O O . SER A 1 164 ? 6.718 -18.677 -23.621 1.00 43.81 164 SER A O 1
ATOM 1255 N N . ILE A 1 165 ? 6.906 -16.636 -24.539 1.00 48.09 165 ILE A N 1
ATOM 1256 C CA . ILE A 1 165 ? 7.999 -16.168 -23.663 1.00 48.09 165 ILE A CA 1
ATOM 1257 C C . ILE A 1 165 ? 7.511 -15.997 -22.214 1.00 48.09 165 ILE A C 1
ATOM 1259 O O . ILE A 1 165 ? 8.212 -16.379 -21.277 1.00 48.09 165 ILE A O 1
ATOM 1263 N N . ALA A 1 166 ? 6.292 -15.478 -22.026 1.00 48.84 166 ALA A N 1
ATOM 1264 C CA . ALA A 1 166 ? 5.684 -15.333 -20.702 1.00 48.84 166 ALA A CA 1
ATOM 1265 C C . ALA A 1 166 ? 5.453 -16.695 -20.014 1.00 48.84 166 ALA A C 1
ATOM 1267 O O . ALA A 1 166 ? 5.682 -16.824 -18.813 1.00 48.84 166 ALA A O 1
ATOM 1268 N N . ASP A 1 167 ? 5.073 -17.716 -20.785 1.00 47.03 167 ASP A N 1
ATOM 1269 C CA . ASP A 1 167 ? 4.821 -19.074 -20.285 1.00 47.03 167 ASP A CA 1
ATOM 1270 C C . ASP A 1 167 ? 6.129 -19.830 -19.958 1.00 47.03 167 ASP A C 1
ATOM 1272 O O . ASP A 1 167 ? 6.248 -20.504 -18.932 1.00 47.03 167 ASP A O 1
ATOM 1276 N N . HIS A 1 168 ? 7.174 -19.658 -20.779 1.00 46.28 168 HIS A N 1
ATOM 1277 C CA . HIS A 1 168 ? 8.482 -20.292 -20.551 1.00 46.28 168 HIS A CA 1
ATOM 1278 C C . HIS A 1 168 ? 9.251 -19.674 -19.371 1.00 46.28 168 HIS A C 1
ATOM 1280 O O . HIS A 1 168 ? 9.910 -20.404 -18.626 1.00 46.28 168 HIS A O 1
ATOM 1286 N N . GLY A 1 169 ? 9.133 -18.359 -19.152 1.00 44.22 169 GLY A N 1
ATOM 1287 C CA . GLY A 1 169 ? 9.695 -17.689 -17.974 1.00 44.22 169 GLY A CA 1
ATOM 1288 C C . GLY A 1 169 ? 9.059 -18.158 -16.658 1.00 44.22 169 GLY A C 1
ATOM 1289 O O . GLY A 1 169 ? 9.753 -18.290 -15.652 1.00 44.22 169 GLY A O 1
ATOM 1290 N N . ALA A 1 170 ? 7.763 -18.493 -16.667 1.00 43.62 170 ALA A N 1
ATOM 1291 C CA . ALA A 1 170 ? 7.085 -19.083 -15.513 1.00 43.62 170 ALA A CA 1
ATOM 1292 C C . ALA A 1 170 ? 7.552 -20.528 -15.240 1.00 43.62 170 ALA A C 1
ATOM 1294 O O . ALA A 1 170 ? 7.837 -20.876 -14.094 1.00 43.62 170 ALA A O 1
ATOM 1295 N N . CYS A 1 171 ? 7.725 -21.344 -16.287 1.00 40.41 171 CYS A N 1
ATOM 1296 C CA . CYS A 1 171 ? 8.112 -22.756 -16.170 1.00 40.41 171 CYS A CA 1
ATOM 1297 C C . CYS A 1 171 ? 9.592 -22.973 -15.765 1.00 40.41 171 CYS A C 1
ATOM 1299 O O . CYS A 1 171 ? 9.924 -23.943 -15.079 1.00 40.41 171 CYS A O 1
ATOM 1301 N N . GLY A 1 172 ? 10.500 -22.064 -16.146 1.00 39.50 172 GLY A N 1
ATOM 1302 C CA . GLY A 1 172 ? 11.914 -22.119 -15.743 1.00 39.50 172 GLY A CA 1
ATOM 1303 C C . GLY A 1 172 ? 12.143 -21.864 -14.247 1.00 39.50 172 GLY A C 1
ATOM 1304 O O . GLY A 1 172 ? 13.053 -22.443 -13.652 1.00 39.50 172 GLY A O 1
ATOM 1305 N N . VAL A 1 173 ? 11.290 -21.049 -13.621 1.00 45.81 173 VAL A N 1
ATOM 1306 C CA . VAL A 1 173 ? 11.413 -20.686 -12.202 1.00 45.81 173 VAL A CA 1
ATOM 1307 C C . VAL A 1 173 ? 10.862 -21.773 -11.278 1.00 45.81 173 VAL A C 1
ATOM 1309 O O . VAL A 1 173 ? 11.487 -22.062 -10.258 1.00 45.81 173 VAL A O 1
ATOM 1312 N N . GLU A 1 174 ? 9.783 -22.466 -11.659 1.00 39.88 174 GLU A N 1
ATOM 1313 C CA . GLU A 1 174 ? 9.317 -23.636 -10.898 1.00 39.88 174 GLU A CA 1
ATOM 1314 C C . GLU A 1 174 ? 10.390 -24.733 -10.841 1.00 39.88 174 GLU A C 1
ATOM 1316 O O . GLU A 1 174 ? 10.631 -25.315 -9.787 1.00 39.88 174 GLU A O 1
ATOM 1321 N N . ARG A 1 175 ? 11.136 -24.952 -11.931 1.00 39.00 175 ARG A N 1
ATOM 1322 C CA . ARG A 1 175 ? 12.232 -25.933 -11.952 1.00 39.00 175 ARG A CA 1
ATOM 1323 C C . ARG A 1 175 ? 13.399 -25.545 -11.031 1.00 39.00 175 ARG A C 1
ATOM 1325 O O . ARG A 1 175 ? 14.010 -26.426 -10.435 1.00 39.00 175 ARG A O 1
ATOM 1332 N N . GLY A 1 176 ? 13.685 -24.249 -10.876 1.00 37.97 176 GLY A N 1
ATOM 1333 C CA . GLY A 1 176 ? 14.689 -23.742 -9.929 1.00 37.97 176 GLY A CA 1
ATOM 1334 C C . GLY A 1 176 ? 14.256 -23.851 -8.462 1.00 37.97 176 GLY A C 1
ATOM 1335 O O . GLY A 1 176 ? 15.077 -24.150 -7.596 1.00 37.97 176 GLY A O 1
ATOM 1336 N N . GLN A 1 177 ? 12.961 -23.684 -8.185 1.00 45.47 177 GLN A N 1
ATOM 1337 C CA . GLN A 1 177 ? 12.391 -23.793 -6.840 1.00 45.47 177 GLN A CA 1
ATOM 1338 C C . GLN A 1 177 ? 12.251 -25.254 -6.376 1.00 45.47 177 GLN A C 1
ATOM 1340 O O . GLN A 1 177 ? 12.474 -25.548 -5.203 1.00 4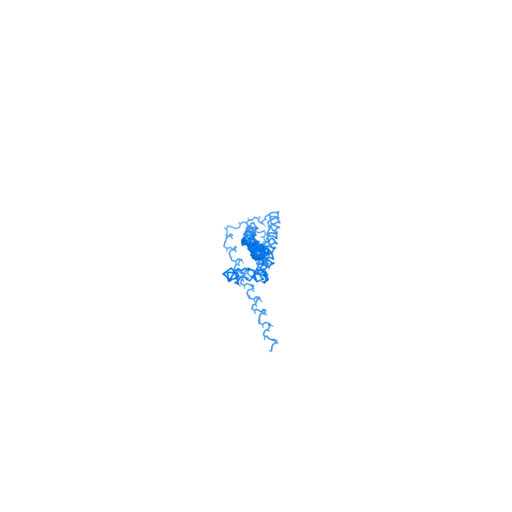5.47 177 GLN A O 1
ATOM 1345 N N . VAL A 1 178 ? 11.976 -26.184 -7.298 1.00 41.56 178 VAL A N 1
ATOM 1346 C CA . VAL A 1 178 ? 11.958 -27.631 -7.016 1.00 41.56 178 VAL A CA 1
ATOM 1347 C C . VAL A 1 178 ? 13.381 -28.179 -6.822 1.00 41.56 178 VAL A C 1
ATOM 1349 O O . VAL A 1 178 ? 13.611 -28.910 -5.862 1.00 41.56 178 VAL A O 1
ATOM 1352 N N . LEU A 1 179 ? 14.370 -27.744 -7.621 1.00 36.94 179 LEU A N 1
ATOM 1353 C CA . LEU A 1 179 ? 15.777 -28.121 -7.392 1.00 36.94 179 LEU A CA 1
ATOM 1354 C C . LEU A 1 179 ? 16.343 -27.553 -6.078 1.00 36.94 179 LEU A C 1
ATOM 1356 O O . LEU A 1 179 ? 17.145 -28.216 -5.420 1.00 36.94 179 LEU A O 1
ATOM 1360 N N . GLY A 1 180 ? 15.929 -26.346 -5.677 1.00 39.97 180 GLY A N 1
ATOM 1361 C CA . GLY A 1 180 ? 16.283 -25.770 -4.375 1.00 39.97 180 GLY A CA 1
ATOM 1362 C C . GLY A 1 180 ? 15.672 -26.535 -3.195 1.00 39.97 180 GLY A C 1
ATOM 1363 O O . GLY A 1 180 ? 16.302 -26.641 -2.145 1.00 39.97 180 GLY A O 1
ATOM 1364 N N . ALA A 1 181 ? 14.483 -27.120 -3.378 1.00 42.22 181 ALA A N 1
ATOM 1365 C CA . ALA A 1 181 ? 13.833 -27.960 -2.377 1.00 42.22 181 ALA A CA 1
ATOM 1366 C C . ALA A 1 181 ? 14.448 -29.373 -2.290 1.00 42.22 181 ALA A C 1
ATOM 1368 O O . ALA A 1 181 ? 14.598 -29.894 -1.188 1.00 42.22 181 ALA A O 1
ATOM 1369 N N . GLU A 1 182 ? 14.873 -29.977 -3.406 1.00 37.88 182 GLU A N 1
ATOM 1370 C CA . GLU A 1 182 ? 15.541 -31.293 -3.401 1.00 37.88 182 GLU A CA 1
ATOM 1371 C C . GLU A 1 182 ? 16.957 -31.247 -2.798 1.00 37.88 182 GLU A C 1
ATOM 1373 O O . GLU A 1 182 ? 17.343 -32.162 -2.072 1.00 37.88 182 GLU A O 1
ATOM 1378 N N . LEU A 1 183 ? 17.710 -30.156 -2.987 1.00 42.91 183 LEU A N 1
ATOM 1379 C CA . LEU A 1 183 ? 19.046 -29.981 -2.385 1.00 42.91 183 LEU A CA 1
ATOM 1380 C C . LEU A 1 183 ? 19.030 -29.734 -0.865 1.00 42.91 183 LEU A C 1
ATOM 1382 O O . LEU A 1 183 ? 20.085 -29.775 -0.228 1.00 42.91 183 LEU A O 1
ATOM 1386 N N . GLN A 1 184 ? 17.857 -29.488 -0.275 1.00 43.44 184 GLN A N 1
ATOM 1387 C CA . GLN A 1 184 ? 17.696 -29.250 1.162 1.00 43.44 184 GLN A CA 1
ATOM 1388 C C . GLN A 1 184 ? 17.184 -30.484 1.929 1.00 43.44 184 GLN A C 1
ATOM 1390 O O . GLN A 1 184 ? 17.252 -30.499 3.157 1.00 43.44 184 GLN A O 1
ATOM 1395 N N . ILE A 1 185 ? 16.736 -31.531 1.223 1.00 45.00 185 ILE A N 1
ATOM 1396 C CA . ILE A 1 185 ? 16.282 -32.806 1.809 1.00 45.00 185 ILE A CA 1
ATOM 1397 C C . ILE A 1 185 ? 17.432 -33.832 1.937 1.00 45.00 185 ILE A C 1
ATOM 1399 O O . ILE A 1 185 ? 17.332 -34.745 2.747 1.00 45.00 185 ILE A O 1
ATOM 1403 N N . ASP A 1 186 ? 18.564 -33.646 1.246 1.00 38.34 186 ASP A N 1
ATOM 1404 C CA . ASP A 1 186 ? 19.735 -34.555 1.290 1.00 38.34 186 ASP A CA 1
ATOM 1405 C C . ASP A 1 186 ? 20.804 -34.171 2.350 1.00 38.34 186 ASP A C 1
ATOM 1407 O O . ASP A 1 186 ? 21.957 -34.595 2.300 1.00 38.34 186 ASP A O 1
ATOM 1411 N N . ARG A 1 187 ? 20.449 -33.329 3.333 1.00 46.34 187 ARG A N 1
ATOM 1412 C CA . ARG A 1 187 ? 21.285 -33.031 4.524 1.00 46.34 187 ARG A CA 1
ATOM 1413 C C . ARG A 1 187 ? 20.572 -33.304 5.858 1.00 46.34 187 ARG A C 1
ATOM 1415 O O . ARG A 1 187 ? 20.841 -32.618 6.847 1.00 46.34 187 ARG A O 1
ATOM 1422 N N . GLY A 1 188 ? 19.668 -34.281 5.878 1.00 40.97 188 GLY A N 1
ATOM 1423 C CA . GLY A 1 188 ? 19.057 -34.839 7.090 1.00 40.97 188 GLY A CA 1
ATOM 1424 C C . GLY A 1 188 ? 19.508 -36.268 7.324 1.00 40.97 188 GLY A C 1
ATOM 1425 O O . GLY A 1 188 ? 19.342 -37.070 6.383 1.00 40.97 188 GLY A O 1
#

Radius of gyration: 33.09 Å; chains: 1; bounding box: 69×67×111 Å